Protein AF-A0A7S4B661-F1 (afdb_monomer)

Secondary structure (DSSP, 8-state):
--------------------------------------------------------TT----S-HHHHHHHHTTGGGTS-------S-SS-----TTTB-GGGTT--HHHHHHS-GGGBBTB-TTHHHHHHHTT--SHHHHHT-HHHHHHHHHHHHHTT--SS-PPTT-----TTTB-TTTTTS-HHHHHTS-GGGBTT--HHHHHHHHHH-TT--SHHHHHT-HHHHHHHHHHHHHTT--S-GGG-

Radius of gyration: 30.85 Å; Cα contacts (8 Å, |Δi|>4): 208; chains: 1; bounding box: 101×79×54 Å

Organism: Chrysotila carterae (NCBI:txid13221)

Foldseek 3Di:
DDDDDDDDDDDDDDDDDDDDDDDDDDDDDDDDDDDDDDDDDDDDDDDDPPPDPPDDPDDDDDDDPVVVVCVVVVCVVVDDPPPPDDPDPDDQADVPVFFDPVPNRDALLVQQAAALNRTPPFHPVLCVLVVVVVGGHLVSLLVPVLLVVLLVLLVCLVVDDDPPDDVPDFQDPPQQFDPVPRRDDSVVQQAAASCRTPPQDPSNSVSVCVRPVQRGHSVCSNVPVSSVVSNVSVVVNVVDDPDPPPD

Sequence (247 aa):
EQDAAMPTLVPLRLATVLGVGVRAAAALSRPSGSIYSGAVRGARGLPTLAIVPRIYAGTRIGAPLWEAVLRRTQLAGRVRPIVAAADGDGLTMNVNGAVDKAWEEKSFSELVEAPPSALQGLADRTDALFAELKIRSVGDLAKWQYYAWARAIVTLAEREAVGERAPGSVLNINKALDKEHENKSLSEVLALSPEALQGLSEKSASVLAEIDPRVTSIERLGTWKYAAWAEAIATCARLENTNLSSR

Mean predicted aligned error: 17.28 Å

Solvent-accessible surface area (backbone atoms only — not comparable to full-atom values): 15867 Å² total; per-residue (Å²): 134,88,79,92,82,88,88,80,88,87,79,84,85,84,83,83,88,84,89,84,86,80,89,78,89,80,83,88,86,83,83,90,83,81,87,86,90,79,92,77,90,79,82,90,79,83,84,76,89,72,86,70,81,82,78,71,88,83,69,80,87,66,78,62,72,66,55,60,52,35,62,71,65,74,39,61,86,76,54,75,77,81,69,75,80,69,98,60,98,59,84,78,50,87,58,56,89,55,27,23,83,94,47,38,80,48,50,44,63,55,49,27,69,27,44,52,33,45,31,53,89,46,51,71,78,42,38,63,51,36,44,76,75,72,26,70,19,22,39,43,45,39,64,34,62,69,45,56,49,23,31,49,46,50,63,50,32,79,69,57,62,83,92,66,64,59,92,87,74,67,63,88,55,68,80,51,30,32,85,94,52,41,88,46,52,58,68,60,48,34,73,32,47,55,46,50,29,54,89,43,44,69,68,54,43,53,46,44,33,72,70,40,72,76,51,61,17,25,40,41,44,28,66,32,63,68,48,54,49,20,38,50,41,47,54,50,27,77,69,58,72,92,67,74,86,81,117

Structure (mmCIF, N/CA/C/O backbone):
data_AF-A0A7S4B661-F1
#
_entry.id   AF-A0A7S4B661-F1
#
loop_
_atom_site.group_PDB
_atom_site.id
_atom_site.type_symbol
_atom_site.label_atom_id
_atom_site.label_alt_id
_atom_site.label_comp_id
_atom_site.label_asym_id
_atom_site.label_entity_id
_atom_site.label_seq_id
_atom_site.pdbx_PDB_ins_code
_atom_site.Cartn_x
_atom_site.Cartn_y
_atom_site.Cartn_z
_atom_site.occupancy
_atom_site.B_iso_or_equiv
_atom_site.auth_seq_id
_atom_site.auth_comp_id
_atom_site.auth_asym_id
_atom_site.auth_atom_id
_atom_site.pdbx_PDB_model_num
ATOM 1 N N . GLU A 1 1 ? -67.580 -9.892 25.345 1.00 36.97 1 GLU A N 1
ATOM 2 C CA . GLU A 1 1 ? -68.136 -10.865 24.383 1.00 36.97 1 GLU A CA 1
ATOM 3 C C . GLU A 1 1 ? -67.212 -10.905 23.183 1.00 36.97 1 GLU A C 1
ATOM 5 O O . GLU A 1 1 ? -66.889 -9.841 22.677 1.00 36.97 1 GLU A O 1
ATOM 10 N N . GLN A 1 2 ? -66.488 -12.022 23.047 1.00 39.38 2 GLN A N 1
ATOM 11 C CA . GLN A 1 2 ? -66.638 -13.016 21.958 1.00 39.38 2 GLN A CA 1
ATOM 12 C C . GLN A 1 2 ? -65.868 -12.559 20.709 1.00 39.38 2 GLN A C 1
ATOM 14 O O . GLN A 1 2 ? -66.021 -11.425 20.285 1.00 39.38 2 GLN A O 1
ATOM 19 N N . ASP A 1 3 ? -65.018 -13.318 20.032 1.00 36.06 3 ASP A N 1
ATOM 20 C CA . ASP A 1 3 ? -64.478 -14.679 20.120 1.00 36.06 3 ASP A CA 1
ATOM 21 C C . ASP A 1 3 ? -63.255 -14.636 19.167 1.00 36.06 3 ASP A C 1
ATOM 23 O O . ASP A 1 3 ? -63.307 -14.003 18.115 1.00 36.06 3 ASP A O 1
ATOM 27 N N . ALA A 1 4 ? -62.051 -15.025 19.586 1.00 43.53 4 ALA A N 1
ATOM 28 C CA . ALA A 1 4 ? -61.448 -16.330 19.297 1.00 43.53 4 ALA A CA 1
ATOM 29 C C . ALA A 1 4 ? -61.498 -16.778 17.815 1.00 43.53 4 ALA A C 1
ATOM 31 O O . ALA A 1 4 ? -62.510 -17.306 17.375 1.00 43.53 4 ALA A O 1
ATOM 32 N N . ALA A 1 5 ? -60.366 -16.671 17.093 1.00 38.97 5 ALA A N 1
ATOM 33 C CA . ALA A 1 5 ? -59.886 -17.684 16.129 1.00 38.97 5 ALA A CA 1
ATOM 34 C C . ALA A 1 5 ? -58.506 -17.322 15.522 1.00 38.97 5 ALA A C 1
ATOM 36 O O . ALA A 1 5 ? -58.401 -16.520 14.599 1.00 38.97 5 ALA A O 1
ATOM 37 N N . MET A 1 6 ? -57.450 -17.977 16.019 1.00 42.50 6 MET A N 1
ATOM 38 C CA . MET A 1 6 ? -56.231 -18.306 15.254 1.00 42.50 6 MET A CA 1
ATOM 39 C C . MET A 1 6 ? -56.559 -19.442 14.273 1.00 42.50 6 MET A C 1
ATOM 41 O O . MET A 1 6 ? -57.365 -20.306 14.628 1.00 42.50 6 MET A O 1
ATOM 45 N N . PRO A 1 7 ? -55.955 -19.491 13.073 1.00 49.12 7 PRO A N 1
ATOM 46 C CA . PRO A 1 7 ? -54.967 -20.547 12.747 1.00 49.12 7 PRO A CA 1
ATOM 47 C C . PRO A 1 7 ? -53.908 -20.048 11.716 1.00 49.12 7 PRO A C 1
ATOM 49 O O . PRO A 1 7 ? -54.068 -18.981 11.144 1.00 49.12 7 PRO A O 1
ATOM 52 N N . THR A 1 8 ? -52.777 -20.670 11.365 1.00 40.03 8 THR A N 1
ATOM 53 C CA . THR A 1 8 ? -52.168 -21.994 11.576 1.00 40.03 8 THR A CA 1
ATOM 54 C C . THR A 1 8 ? -50.695 -21.887 11.152 1.00 40.03 8 THR A C 1
ATOM 56 O O . THR A 1 8 ? -50.396 -21.403 10.063 1.00 40.03 8 THR A O 1
ATOM 59 N N . LEU A 1 9 ? -49.788 -22.368 12.001 1.00 34.22 9 LEU A N 1
ATOM 60 C CA . LEU A 1 9 ? -48.408 -22.731 11.656 1.00 34.22 9 LEU A CA 1
ATOM 61 C C . LEU A 1 9 ? -48.375 -24.072 10.898 1.00 34.22 9 LEU A C 1
ATOM 63 O O . LEU A 1 9 ? -49.359 -24.809 10.960 1.00 34.22 9 LEU A O 1
ATOM 67 N N . VAL A 1 10 ? -47.190 -24.399 10.342 1.00 36.66 10 VAL A N 1
ATOM 68 C CA . VAL A 1 10 ? -46.601 -25.739 10.036 1.00 36.66 10 VAL A CA 1
ATOM 69 C C . VAL A 1 10 ? -46.284 -25.950 8.529 1.00 36.66 10 VAL A C 1
ATOM 71 O O . VAL A 1 10 ? -4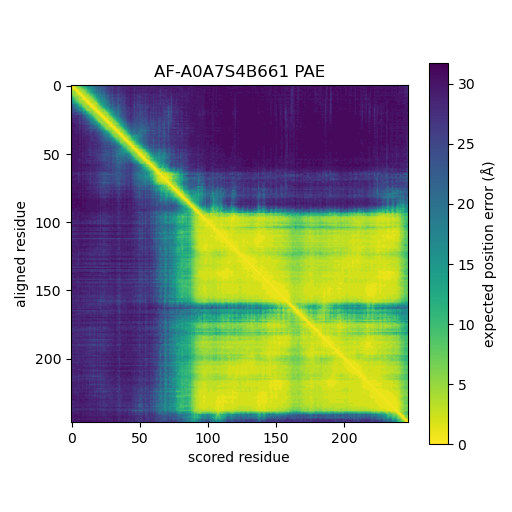7.102 -25.551 7.704 1.00 36.66 10 VAL A O 1
ATOM 74 N N . PRO A 1 11 ? -45.178 -26.635 8.114 1.00 43.69 11 PRO A N 1
ATOM 75 C CA . PRO A 1 11 ? -43.973 -27.082 8.844 1.00 43.69 11 PRO A CA 1
ATOM 76 C C . PRO A 1 11 ? -42.609 -26.661 8.237 1.00 43.69 11 PRO A C 1
ATOM 78 O O . PRO A 1 11 ? -42.428 -26.563 7.023 1.00 43.69 11 PRO A O 1
ATOM 81 N N . LEU A 1 12 ? -41.594 -26.618 9.113 1.00 31.59 12 LEU A N 1
ATOM 82 C CA . LEU A 1 12 ? -40.191 -26.910 8.792 1.00 31.59 12 LEU A CA 1
ATOM 83 C C . LEU A 1 12 ? -40.052 -28.308 8.163 1.00 31.59 12 LEU A C 1
ATOM 85 O O . LEU A 1 12 ? -40.528 -29.290 8.733 1.00 31.59 12 LEU A O 1
ATOM 89 N N . ARG A 1 13 ? -39.275 -28.439 7.081 1.00 31.56 13 ARG A N 1
ATOM 90 C CA . ARG A 1 13 ? -38.666 -29.727 6.719 1.00 31.56 13 ARG A CA 1
ATOM 91 C C . ARG A 1 13 ? -37.256 -29.824 7.295 1.00 31.56 13 ARG A C 1
ATOM 93 O O . ARG A 1 13 ? -36.296 -29.325 6.720 1.00 31.56 13 ARG A O 1
ATOM 100 N N . LEU A 1 14 ? -37.175 -30.504 8.437 1.00 29.75 14 LEU A N 1
ATOM 101 C CA . LEU A 1 14 ? -35.996 -31.226 8.905 1.00 29.75 14 LEU A CA 1
ATOM 102 C C . LEU A 1 14 ? -35.792 -32.445 7.987 1.00 29.75 14 LEU A C 1
ATOM 104 O O . LEU A 1 14 ? -36.729 -33.221 7.796 1.00 29.75 14 LEU A O 1
ATOM 108 N N . ALA A 1 15 ? -34.589 -32.645 7.454 1.00 31.22 15 ALA A N 1
ATOM 109 C CA . ALA A 1 15 ? -34.177 -33.930 6.896 1.00 31.22 15 ALA A CA 1
ATOM 110 C C . ALA A 1 15 ? -32.938 -34.410 7.657 1.00 31.22 15 ALA A C 1
ATOM 112 O O . ALA A 1 15 ? -31.848 -33.854 7.538 1.00 31.22 15 ALA A O 1
ATOM 113 N N . THR A 1 16 ? -33.164 -35.421 8.490 1.00 32.44 16 THR A N 1
ATOM 114 C CA . THR A 1 16 ? -32.186 -36.087 9.345 1.00 32.44 16 THR A CA 1
ATOM 115 C C . THR A 1 16 ? -31.389 -37.132 8.564 1.00 32.44 16 THR A C 1
ATOM 117 O O . THR A 1 16 ? -31.947 -37.964 7.856 1.00 32.44 16 THR A O 1
ATOM 120 N N . VAL A 1 17 ? -30.073 -37.060 8.754 1.00 30.70 17 VAL A N 1
ATOM 121 C CA . VAL A 1 17 ? -29.058 -38.119 8.895 1.00 30.70 17 VAL A CA 1
ATOM 122 C C . VAL A 1 17 ? -29.524 -39.589 8.810 1.00 30.70 17 VAL A C 1
ATOM 124 O O . VAL A 1 17 ? -30.257 -40.076 9.665 1.00 30.70 17 VAL A O 1
ATOM 127 N N . LEU A 1 18 ? -28.900 -40.331 7.889 1.00 33.44 18 LEU A N 1
ATOM 128 C CA . LEU A 1 18 ? -28.466 -41.732 8.030 1.00 33.44 18 LEU A CA 1
ATOM 129 C C . LEU A 1 18 ? -27.024 -41.759 7.468 1.00 33.44 18 LEU A C 1
ATOM 131 O O . LEU A 1 18 ? -26.803 -41.266 6.371 1.00 33.44 18 LEU A O 1
ATOM 135 N N . GLY A 1 19 ? -25.955 -42.204 8.129 1.00 28.45 19 GLY A N 1
ATOM 136 C CA . GLY A 1 19 ? -25.857 -43.159 9.222 1.00 28.45 19 GLY A CA 1
ATOM 137 C C . GLY A 1 19 ? -25.477 -44.548 8.704 1.00 28.45 19 GLY A C 1
ATOM 138 O O . GLY A 1 19 ? -26.263 -45.468 8.869 1.00 28.45 19 GLY A O 1
ATOM 139 N N . VAL A 1 20 ? -24.292 -44.720 8.098 1.00 32.09 20 VAL A N 1
ATOM 140 C CA . VAL A 1 20 ? -23.646 -46.043 7.976 1.00 32.09 20 VAL A CA 1
ATOM 141 C C . VAL A 1 20 ? -22.157 -45.896 8.273 1.00 32.09 20 VAL A C 1
ATOM 143 O O . VAL A 1 20 ? -21.362 -45.498 7.427 1.00 32.09 20 VAL A O 1
ATOM 146 N N . GLY A 1 21 ? -21.788 -46.218 9.509 1.00 28.42 21 GLY A N 1
ATOM 147 C CA . GLY A 1 21 ? -20.437 -46.635 9.844 1.00 28.42 21 GLY A CA 1
ATOM 148 C C . GLY A 1 21 ? -20.358 -48.155 9.764 1.00 28.42 21 GLY A C 1
ATOM 149 O O . GLY A 1 21 ? -21.210 -48.842 10.319 1.00 28.42 21 GLY A O 1
ATOM 150 N N . VAL A 1 22 ? -19.311 -48.682 9.131 1.00 30.27 22 VAL A N 1
ATOM 151 C CA . VAL A 1 22 ? -18.823 -50.037 9.405 1.00 30.27 22 VAL A CA 1
ATOM 152 C C . VAL A 1 22 ? -17.318 -49.952 9.620 1.00 30.27 22 VAL A C 1
ATOM 154 O O . VAL A 1 22 ? -16.545 -49.646 8.717 1.00 30.27 22 VAL A O 1
ATOM 157 N N . ARG A 1 23 ? -16.924 -50.207 10.870 1.00 33.06 23 ARG A N 1
ATOM 158 C CA . ARG A 1 23 ? -15.571 -50.601 11.258 1.00 33.06 23 ARG A CA 1
ATOM 159 C C . ARG A 1 23 ? -15.277 -51.975 10.656 1.00 33.06 23 ARG A C 1
ATOM 161 O O . ARG A 1 23 ? -16.068 -52.891 10.848 1.00 33.06 23 ARG A O 1
ATOM 168 N N . ALA A 1 24 ? -14.098 -52.149 10.073 1.00 28.48 24 ALA A N 1
ATOM 169 C CA . ALA A 1 24 ? -13.465 -53.458 9.973 1.00 28.48 24 ALA A CA 1
ATOM 170 C C . ALA A 1 24 ? -11.971 -53.305 10.274 1.00 28.48 24 ALA A C 1
ATOM 172 O O . ALA A 1 24 ? -11.175 -52.902 9.432 1.00 28.48 24 ALA A O 1
ATOM 173 N N . ALA A 1 25 ? -11.617 -53.600 11.523 1.00 30.52 25 ALA A N 1
ATOM 174 C CA . ALA A 1 25 ? -10.283 -54.044 11.873 1.00 30.52 25 ALA A CA 1
ATOM 175 C C . ALA A 1 25 ? -10.137 -55.488 11.374 1.00 30.52 25 ALA A C 1
ATOM 177 O O . ALA A 1 25 ? -10.954 -56.336 11.725 1.00 30.52 25 ALA A O 1
ATOM 178 N N . ALA A 1 26 ? -9.105 -55.775 10.588 1.00 30.50 26 ALA A N 1
ATOM 179 C CA . ALA A 1 26 ? -8.644 -57.137 10.365 1.00 30.50 26 ALA A CA 1
ATOM 180 C C . ALA A 1 26 ? -7.118 -57.128 10.320 1.00 30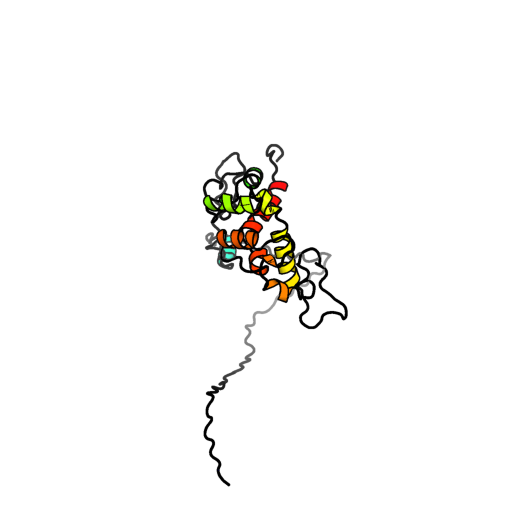.50 26 ALA A C 1
ATOM 182 O O . ALA A 1 26 ? -6.485 -56.508 9.467 1.00 30.50 26 ALA A O 1
ATOM 183 N N . ALA A 1 27 ? -6.556 -57.774 11.330 1.00 30.27 27 ALA A N 1
ATOM 184 C CA . ALA A 1 27 ? -5.146 -57.999 11.519 1.00 30.27 27 ALA A CA 1
ATOM 185 C C . ALA A 1 27 ? -4.654 -59.168 10.644 1.00 30.27 27 ALA A C 1
ATOM 187 O O . ALA A 1 27 ? -5.410 -60.086 10.344 1.00 30.27 27 ALA A O 1
ATOM 188 N N . LEU A 1 28 ? -3.345 -59.147 10.372 1.00 29.62 28 LEU A N 1
ATOM 189 C CA . LEU A 1 28 ? -2.455 -60.298 10.167 1.00 29.62 28 LEU A CA 1
ATOM 190 C C . LEU A 1 28 ? -2.672 -61.187 8.927 1.00 29.62 28 LEU A C 1
ATOM 192 O O . LEU A 1 28 ? -3.472 -62.112 8.925 1.00 29.62 28 LEU A O 1
ATOM 196 N N . SER A 1 29 ? -1.742 -61.069 7.977 1.00 28.33 29 SER A N 1
ATOM 197 C CA . SER A 1 29 ? -1.004 -62.251 7.514 1.00 28.33 29 SER A CA 1
ATOM 198 C C . SER A 1 29 ? 0.409 -61.857 7.074 1.00 28.33 29 SER A C 1
ATOM 200 O O . SER A 1 29 ? 0.602 -60.978 6.236 1.00 28.33 29 SER A O 1
ATOM 202 N N . ARG A 1 30 ? 1.404 -62.476 7.714 1.00 32.50 30 ARG A N 1
ATOM 203 C CA . ARG A 1 30 ? 2.835 -62.407 7.385 1.00 32.50 30 ARG A CA 1
ATOM 204 C C . ARG A 1 30 ? 3.164 -63.508 6.367 1.00 32.50 30 ARG A C 1
ATOM 206 O O . ARG A 1 30 ? 2.645 -64.608 6.518 1.00 32.50 30 ARG A O 1
ATOM 213 N N . PRO A 1 31 ? 4.180 -63.308 5.520 1.00 33.22 31 PRO A N 1
ATOM 214 C CA . PRO A 1 31 ? 5.148 -64.360 5.217 1.00 33.22 31 PRO A CA 1
ATOM 215 C C . PRO A 1 31 ? 6.507 -63.923 5.790 1.00 33.22 31 PRO A C 1
ATOM 217 O O . PRO A 1 31 ? 7.061 -62.900 5.407 1.00 33.22 31 PRO A O 1
ATOM 220 N N . SER A 1 32 ? 6.962 -64.471 6.918 1.00 32.00 32 SER A N 1
ATOM 221 C CA . SER A 1 32 ? 7.808 -65.675 7.004 1.00 32.00 32 SER A CA 1
ATOM 222 C C . SER A 1 32 ? 8.935 -65.715 5.960 1.00 32.00 32 SER A C 1
ATOM 224 O O . SER A 1 32 ? 8.763 -66.204 4.849 1.00 32.00 32 SER A O 1
ATOM 226 N N . GLY A 1 33 ? 10.109 -65.240 6.368 1.00 30.02 33 GLY A N 1
ATOM 227 C CA . GLY A 1 33 ? 11.391 -65.436 5.699 1.00 30.02 33 GLY A CA 1
ATOM 228 C C . GLY A 1 33 ? 12.483 -65.013 6.673 1.00 30.02 33 GLY A C 1
ATOM 229 O O . GLY A 1 33 ? 12.538 -63.854 7.070 1.00 30.02 33 GLY A O 1
ATOM 230 N N . SER A 1 34 ? 13.246 -65.978 7.170 1.00 29.56 34 SER A N 1
ATOM 231 C CA . SER A 1 34 ? 14.002 -65.900 8.418 1.00 29.56 34 SER A CA 1
ATOM 232 C C . SER A 1 34 ? 15.512 -65.781 8.174 1.00 29.56 34 SER A C 1
ATOM 234 O O . SER A 1 34 ? 16.007 -66.455 7.278 1.00 29.56 34 SER A O 1
ATOM 236 N N . ILE A 1 35 ? 16.187 -65.051 9.079 1.00 30.53 35 ILE A N 1
ATOM 237 C CA . ILE A 1 35 ? 17.572 -65.243 9.577 1.00 30.53 35 ILE A CA 1
ATOM 238 C C . ILE A 1 35 ? 18.677 -64.852 8.561 1.00 30.53 35 ILE A C 1
ATOM 240 O O . ILE A 1 35 ? 18.713 -65.332 7.441 1.00 30.53 35 ILE A O 1
ATOM 244 N N . TYR A 1 36 ? 19.563 -63.893 8.863 1.00 29.20 36 TYR A N 1
ATOM 245 C CA . TYR A 1 36 ? 20.713 -64.101 9.751 1.00 29.20 36 TYR A CA 1
ATOM 246 C C . TYR A 1 36 ? 21.038 -62.932 10.692 1.00 29.20 36 TYR A C 1
ATOM 248 O O . TYR A 1 36 ? 21.211 -61.785 10.289 1.00 29.20 36 TYR A O 1
ATOM 256 N N . SER A 1 37 ? 21.180 -63.304 11.966 1.00 31.67 37 SER A N 1
ATOM 257 C CA . SER A 1 37 ? 21.867 -62.577 13.029 1.00 31.67 37 SER A CA 1
ATOM 258 C C . SER A 1 37 ? 23.376 -62.766 12.866 1.00 31.67 37 SER A C 1
ATOM 260 O O . SER A 1 37 ? 23.854 -63.896 12.777 1.00 31.67 37 SER A O 1
ATOM 262 N N . GLY A 1 38 ? 24.117 -61.662 12.854 1.00 28.73 38 GLY A N 1
ATOM 263 C CA . GLY A 1 38 ? 25.565 -61.629 13.011 1.00 28.73 38 GLY A CA 1
ATOM 264 C C . GLY A 1 38 ? 25.920 -60.416 13.859 1.00 28.73 38 GLY A C 1
ATOM 265 O O . GLY A 1 38 ? 25.980 -59.298 13.358 1.00 28.73 38 GLY A O 1
ATOM 266 N N . ALA A 1 39 ? 26.087 -60.626 15.163 1.00 28.89 39 ALA A N 1
ATOM 267 C CA . ALA A 1 39 ? 26.547 -59.598 16.082 1.00 28.89 39 ALA A CA 1
ATOM 268 C C . ALA A 1 39 ? 28.052 -59.364 15.890 1.00 28.89 39 ALA A C 1
ATOM 270 O O . ALA A 1 39 ? 28.849 -60.276 16.096 1.00 28.89 39 ALA A O 1
ATOM 271 N N . VAL A 1 40 ? 28.446 -58.128 15.576 1.00 30.94 40 VAL A N 1
ATOM 272 C CA . VAL A 1 40 ? 29.817 -57.644 15.776 1.00 30.94 40 VAL A CA 1
ATOM 273 C C . VAL A 1 40 ? 29.741 -56.394 16.648 1.00 30.94 40 VAL A C 1
ATOM 275 O O . VAL A 1 40 ? 29.156 -55.382 16.270 1.00 30.94 40 VAL A O 1
ATOM 278 N N . ARG A 1 41 ? 30.300 -56.489 17.860 1.00 31.56 41 ARG A N 1
ATOM 279 C CA . ARG A 1 41 ? 30.580 -55.340 18.732 1.00 31.56 41 ARG A CA 1
ATOM 280 C C . ARG A 1 41 ? 31.735 -54.539 18.139 1.00 31.56 41 ARG A C 1
ATOM 282 O O . ARG A 1 41 ? 32.774 -55.123 17.848 1.00 31.56 41 ARG A O 1
ATOM 289 N N . GLY A 1 42 ? 31.612 -53.214 18.107 1.00 29.56 42 GLY A N 1
ATOM 290 C CA . GLY A 1 42 ? 32.774 -52.336 17.983 1.00 29.56 42 GLY A CA 1
ATOM 291 C C . GLY A 1 42 ? 32.465 -50.906 17.544 1.00 29.56 42 GLY A C 1
ATOM 292 O O . GLY A 1 42 ? 32.205 -50.672 16.378 1.00 29.56 42 GLY A O 1
ATOM 293 N N . ALA A 1 43 ? 32.615 -49.976 18.491 1.00 31.97 43 ALA A N 1
ATOM 294 C CA . ALA A 1 43 ? 33.006 -48.572 18.315 1.00 31.97 43 ALA A CA 1
ATOM 295 C C . ALA A 1 43 ? 32.044 -47.556 17.643 1.00 31.97 43 ALA A C 1
ATOM 297 O O . ALA A 1 43 ? 31.829 -47.549 16.442 1.00 31.97 43 ALA A O 1
ATOM 298 N N . ARG A 1 44 ? 31.604 -46.601 18.483 1.00 39.44 44 ARG A N 1
ATOM 299 C CA . ARG A 1 44 ? 31.504 -45.140 18.258 1.00 39.44 44 ARG A CA 1
ATOM 300 C C . ARG A 1 44 ? 31.004 -44.645 16.885 1.00 39.44 44 ARG A C 1
ATOM 302 O O . ARG A 1 44 ? 31.759 -44.610 15.924 1.00 39.44 44 ARG A O 1
ATOM 309 N N . GLY A 1 45 ? 29.806 -44.057 16.872 1.00 33.19 45 GLY A N 1
ATOM 310 C CA . GLY A 1 45 ? 29.359 -43.142 15.815 1.00 33.19 45 GLY A CA 1
ATOM 311 C C . GLY A 1 45 ? 27.838 -43.000 15.778 1.00 33.19 45 GLY A C 1
ATOM 312 O O . GLY A 1 45 ? 27.130 -43.989 15.631 1.00 33.19 45 GLY A O 1
ATOM 313 N N . LEU A 1 46 ? 27.332 -41.779 15.947 1.00 33.59 46 LEU A N 1
ATOM 314 C CA . LEU A 1 46 ? 25.922 -41.423 15.744 1.00 33.59 46 LEU A CA 1
ATOM 315 C C . LEU A 1 46 ? 25.491 -41.769 14.303 1.00 33.59 46 LEU A C 1
ATOM 317 O O . LEU A 1 46 ? 26.256 -41.471 13.383 1.00 33.59 46 LEU A O 1
ATOM 321 N N . PRO A 1 47 ? 24.290 -42.322 14.048 1.00 33.59 47 PRO A N 1
ATOM 322 C CA . PRO A 1 47 ? 23.812 -42.473 12.684 1.00 33.59 47 PRO A CA 1
ATOM 323 C C . PRO A 1 47 ? 23.332 -41.115 12.164 1.00 33.59 47 PRO A C 1
ATOM 325 O O . PRO A 1 47 ? 22.250 -40.635 12.499 1.00 33.59 47 PRO A O 1
ATOM 328 N N . THR A 1 48 ? 24.142 -40.489 11.316 1.00 35.72 48 THR A N 1
ATOM 329 C CA . THR A 1 48 ? 23.661 -39.479 10.376 1.00 35.72 48 THR A CA 1
ATOM 330 C C . THR A 1 48 ? 22.654 -40.173 9.456 1.00 35.72 48 THR A C 1
ATOM 332 O O . THR A 1 48 ? 23.004 -41.124 8.758 1.00 35.72 48 THR A O 1
ATOM 335 N N . LEU A 1 49 ? 21.395 -39.732 9.464 1.00 30.92 49 LEU A N 1
ATOM 336 C CA . LEU A 1 49 ? 20.362 -40.151 8.512 1.00 30.92 49 LEU A CA 1
ATOM 337 C C . LEU A 1 49 ? 20.688 -39.573 7.123 1.00 30.92 49 LEU A C 1
ATOM 339 O O . LEU A 1 49 ? 20.026 -38.674 6.619 1.00 30.92 49 LEU A O 1
ATOM 343 N N . ALA A 1 50 ? 21.747 -40.086 6.504 1.00 32.94 50 ALA A N 1
ATOM 344 C CA . ALA A 1 50 ? 22.003 -39.928 5.086 1.00 32.94 50 ALA A CA 1
ATOM 345 C C . ALA A 1 50 ? 21.231 -41.036 4.366 1.00 32.94 50 ALA A C 1
ATOM 347 O O . ALA A 1 50 ? 21.739 -42.133 4.133 1.00 32.94 50 ALA A O 1
ATOM 348 N N . ILE A 1 51 ? 19.970 -40.762 4.033 1.00 35.22 51 ILE A N 1
ATOM 349 C CA . ILE A 1 51 ? 19.254 -41.558 3.037 1.00 35.22 51 ILE A CA 1
ATOM 350 C C . ILE A 1 51 ? 19.864 -41.179 1.686 1.00 35.22 51 ILE A C 1
ATOM 352 O O . ILE A 1 51 ? 19.382 -40.282 1.003 1.00 35.22 51 ILE A O 1
ATOM 356 N N . VAL A 1 52 ? 20.974 -41.823 1.330 1.00 32.97 52 VAL A N 1
ATOM 357 C CA . VAL A 1 52 ? 21.485 -41.821 -0.041 1.00 32.97 52 VAL A CA 1
ATOM 358 C C . VAL A 1 52 ? 20.764 -42.957 -0.763 1.00 32.97 52 VAL A C 1
ATOM 360 O O . VAL A 1 52 ? 20.981 -44.122 -0.415 1.00 32.97 52 VAL A O 1
ATOM 363 N N . PRO A 1 53 ? 19.887 -42.688 -1.747 1.00 35.31 53 PRO A N 1
ATOM 364 C CA . PRO A 1 53 ? 19.335 -43.757 -2.553 1.00 35.31 53 PRO A CA 1
ATOM 365 C C . PRO A 1 53 ? 20.474 -44.375 -3.360 1.00 35.31 53 PRO A C 1
ATOM 367 O O . PRO A 1 53 ? 21.125 -43.711 -4.166 1.00 35.31 53 PRO A O 1
ATOM 370 N N . ARG A 1 54 ? 20.711 -45.667 -3.136 1.00 34.09 54 ARG A N 1
ATOM 371 C CA . ARG A 1 54 ? 21.533 -46.514 -3.996 1.00 34.09 54 ARG A CA 1
ATOM 372 C C . ARG A 1 54 ? 20.897 -46.514 -5.387 1.00 34.09 54 ARG A C 1
ATOM 374 O O . ARG A 1 54 ? 19.891 -47.185 -5.607 1.00 34.09 54 ARG A O 1
ATOM 381 N N . ILE A 1 55 ? 21.458 -45.726 -6.300 1.00 40.88 55 ILE A N 1
ATOM 382 C CA . ILE A 1 55 ? 21.022 -45.667 -7.695 1.00 40.88 55 ILE A CA 1
ATOM 383 C C . ILE A 1 55 ? 21.362 -47.018 -8.329 1.00 40.88 55 ILE A C 1
ATOM 385 O O . ILE A 1 55 ? 22.527 -47.329 -8.574 1.00 40.88 55 ILE A O 1
ATOM 389 N N . TYR A 1 56 ? 20.346 -47.848 -8.560 1.00 33.53 56 TYR A N 1
ATOM 390 C CA . TYR A 1 56 ? 20.479 -49.004 -9.437 1.00 33.53 56 TYR A CA 1
ATOM 391 C C . TYR A 1 56 ? 20.606 -48.499 -10.876 1.00 33.53 56 TYR A C 1
ATOM 393 O O . TYR A 1 56 ? 19.704 -47.848 -11.408 1.00 33.53 56 TYR A O 1
ATOM 401 N N . ALA A 1 57 ? 21.748 -48.796 -11.494 1.00 39.81 57 ALA A N 1
ATOM 402 C CA . ALA A 1 57 ? 21.959 -48.638 -12.923 1.00 39.81 57 ALA A CA 1
ATOM 403 C C . ALA A 1 57 ? 20.907 -49.469 -13.676 1.00 39.81 57 ALA A C 1
ATOM 405 O O . ALA A 1 57 ? 20.840 -50.684 -13.497 1.00 39.81 57 ALA A O 1
ATOM 406 N N . GLY A 1 58 ? 20.070 -48.816 -14.486 1.00 38.53 58 GLY A N 1
ATOM 407 C CA . GLY A 1 58 ? 19.128 -49.517 -15.366 1.00 38.53 58 GLY A CA 1
ATOM 408 C C . GLY A 1 58 ? 17.774 -48.852 -15.605 1.00 38.53 58 GLY A C 1
ATOM 409 O O . GLY A 1 58 ? 17.020 -49.341 -16.441 1.00 38.53 58 GLY A O 1
ATOM 410 N N . THR A 1 59 ? 17.446 -47.738 -14.948 1.00 36.84 59 THR A N 1
ATOM 411 C CA . THR A 1 59 ? 16.162 -47.058 -15.194 1.00 36.84 59 THR A CA 1
ATOM 412 C C . THR A 1 59 ? 16.386 -45.855 -16.100 1.00 36.84 59 THR A C 1
ATOM 414 O O . THR A 1 59 ? 17.124 -44.938 -15.741 1.00 36.84 59 THR A O 1
ATOM 417 N N . ARG A 1 60 ? 15.771 -45.876 -17.293 1.00 42.84 60 ARG A N 1
ATOM 418 C CA . ARG A 1 60 ? 15.680 -44.715 -18.193 1.00 42.84 60 ARG A CA 1
ATOM 419 C C . ARG A 1 60 ? 15.263 -43.503 -17.366 1.00 42.84 60 ARG A C 1
ATOM 421 O O . ARG A 1 60 ? 14.321 -43.607 -16.585 1.00 42.84 60 ARG A O 1
ATOM 428 N N . ILE A 1 61 ? 15.990 -42.402 -17.532 1.00 42.81 61 ILE A N 1
ATOM 429 C CA . ILE A 1 61 ? 15.823 -41.149 -16.796 1.00 42.81 61 ILE A CA 1
ATOM 430 C C . ILE A 1 61 ? 14.421 -40.601 -17.101 1.00 42.81 61 ILE A C 1
ATOM 432 O O . ILE A 1 61 ? 14.212 -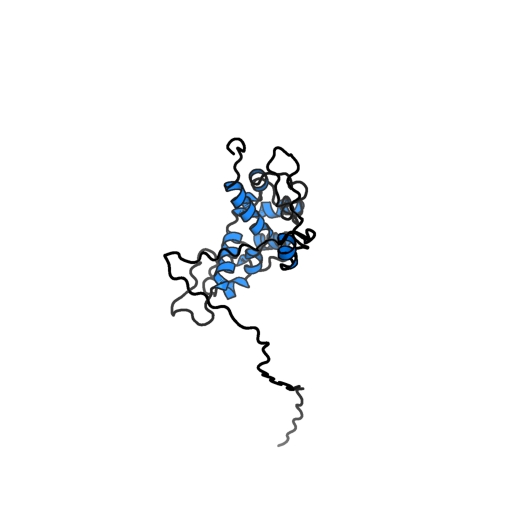39.860 -18.055 1.00 42.81 61 ILE A O 1
ATOM 436 N N . GLY A 1 62 ? 13.438 -41.051 -16.325 1.00 51.09 62 GLY A N 1
ATOM 437 C CA . GLY A 1 62 ? 12.160 -40.382 -16.164 1.00 51.09 62 GLY A CA 1
ATOM 438 C C . GLY A 1 62 ? 12.406 -39.103 -15.378 1.00 51.09 62 GLY A C 1
ATOM 439 O O . GLY A 1 62 ? 13.253 -39.093 -14.486 1.00 51.09 62 GLY A O 1
ATOM 440 N N . ALA A 1 63 ? 11.707 -38.048 -15.786 1.00 48.25 63 ALA A N 1
ATOM 441 C CA . ALA A 1 63 ? 11.778 -36.673 -15.310 1.00 48.25 63 ALA A CA 1
ATOM 442 C C . ALA A 1 63 ? 12.441 -36.461 -13.926 1.00 48.25 63 ALA A C 1
ATOM 444 O O . ALA A 1 63 ? 12.067 -37.121 -12.950 1.00 48.25 63 ALA A O 1
ATOM 445 N N . PRO A 1 64 ? 13.389 -35.512 -13.809 1.00 68.50 64 PRO A N 1
ATOM 446 C CA . PRO A 1 64 ? 14.090 -35.241 -12.557 1.00 68.50 64 PRO A CA 1
ATOM 447 C C . PRO A 1 64 ? 13.100 -34.944 -11.422 1.00 68.50 64 PRO A C 1
ATOM 449 O O . PRO A 1 64 ? 12.069 -34.313 -11.633 1.00 68.50 64 PRO A O 1
ATOM 452 N N . LEU A 1 65 ? 13.433 -35.383 -10.204 1.00 57.53 65 LEU A N 1
ATOM 453 C CA . LEU A 1 65 ? 12.625 -35.273 -8.975 1.00 57.53 65 LEU A CA 1
ATOM 454 C C . LEU A 1 65 ? 11.934 -33.909 -8.764 1.00 57.53 65 LEU A C 1
ATOM 456 O O . LEU A 1 65 ? 10.867 -33.860 -8.152 1.00 57.53 65 LEU A O 1
ATOM 460 N N . TRP A 1 66 ? 12.488 -32.815 -9.296 1.00 55.31 66 TRP A N 1
ATOM 461 C CA . TRP A 1 66 ? 11.868 -31.490 -9.246 1.00 55.31 66 TRP A CA 1
ATOM 462 C C . TRP A 1 66 ? 10.553 -31.395 -10.044 1.00 55.31 66 TRP A C 1
ATOM 464 O O . TRP A 1 66 ? 9.628 -30.725 -9.588 1.00 55.31 66 TRP A O 1
ATOM 474 N N . GLU A 1 67 ? 10.393 -32.123 -11.156 1.00 55.06 67 GLU A N 1
ATOM 475 C CA . GLU A 1 67 ? 9.124 -32.190 -11.898 1.00 55.06 67 GLU A CA 1
ATOM 476 C C . GLU A 1 67 ? 8.021 -32.870 -11.078 1.00 55.06 67 GLU A C 1
ATOM 478 O O . GLU A 1 67 ? 6.872 -32.430 -11.090 1.00 55.06 67 GLU A O 1
ATOM 483 N N . ALA A 1 68 ? 8.352 -33.929 -10.335 1.00 60.84 68 ALA A N 1
ATOM 484 C CA . ALA A 1 68 ? 7.391 -34.611 -9.470 1.00 60.84 68 ALA A CA 1
ATOM 485 C C . ALA A 1 68 ? 6.949 -33.718 -8.297 1.00 60.84 68 ALA A C 1
ATOM 487 O O . ALA A 1 68 ? 5.782 -33.745 -7.900 1.00 60.84 68 ALA A O 1
ATOM 488 N N . VAL A 1 69 ? 7.863 -32.890 -7.777 1.00 61.66 69 VAL A N 1
ATOM 489 C CA . VAL A 1 69 ? 7.574 -31.893 -6.734 1.00 61.66 69 VAL A CA 1
ATOM 490 C C . VAL A 1 69 ? 6.683 -30.769 -7.273 1.00 61.66 69 VAL A C 1
ATOM 492 O O . VAL A 1 69 ? 5.678 -30.454 -6.641 1.00 61.66 69 VAL A O 1
ATOM 495 N N . LEU A 1 70 ? 6.967 -30.220 -8.460 1.00 55.50 70 LEU A N 1
ATOM 496 C CA . LEU A 1 70 ? 6.126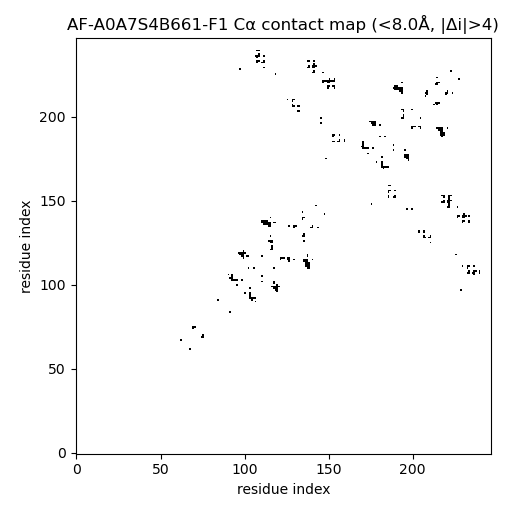 -29.182 -9.080 1.00 55.50 70 LEU A CA 1
ATOM 497 C C . LEU A 1 70 ? 4.730 -29.686 -9.477 1.00 55.50 70 LEU A C 1
ATOM 499 O O . LEU A 1 70 ? 3.750 -28.947 -9.373 1.00 55.50 70 LEU A O 1
ATOM 503 N N . ARG A 1 71 ? 4.612 -30.952 -9.898 1.00 55.25 71 ARG A N 1
ATOM 504 C CA . ARG A 1 71 ? 3.315 -31.586 -10.192 1.00 55.25 71 ARG A CA 1
ATOM 505 C C . ARG A 1 71 ? 2.481 -31.814 -8.927 1.00 55.25 71 ARG A C 1
ATOM 507 O O . ARG A 1 71 ? 1.259 -31.727 -8.995 1.00 55.25 71 ARG A O 1
ATOM 514 N N . ARG A 1 72 ? 3.115 -32.066 -7.773 1.00 54.88 72 ARG A N 1
ATOM 515 C CA . ARG A 1 72 ? 2.425 -32.259 -6.481 1.00 54.88 72 ARG A CA 1
ATOM 516 C C . ARG A 1 72 ? 1.904 -30.969 -5.852 1.00 54.88 72 ARG A C 1
ATOM 518 O O . ARG A 1 72 ? 0.965 -31.035 -5.069 1.00 54.88 72 ARG A O 1
ATOM 525 N N . THR A 1 73 ? 2.481 -29.818 -6.177 1.00 54.50 73 THR A N 1
ATOM 526 C CA . THR A 1 73 ? 2.158 -28.539 -5.524 1.00 54.50 73 THR A CA 1
ATOM 527 C C . THR A 1 73 ? 1.093 -27.708 -6.249 1.00 54.50 73 THR A C 1
ATOM 529 O O . THR A 1 73 ? 0.875 -26.567 -5.866 1.00 54.50 73 THR A O 1
ATOM 532 N N . GLN A 1 74 ? 0.429 -28.227 -7.299 1.00 51.94 74 GLN A N 1
ATOM 533 C CA . GLN A 1 74 ? -0.464 -27.449 -8.193 1.00 51.94 74 GLN A CA 1
ATOM 534 C C . GLN A 1 74 ? 0.201 -26.195 -8.817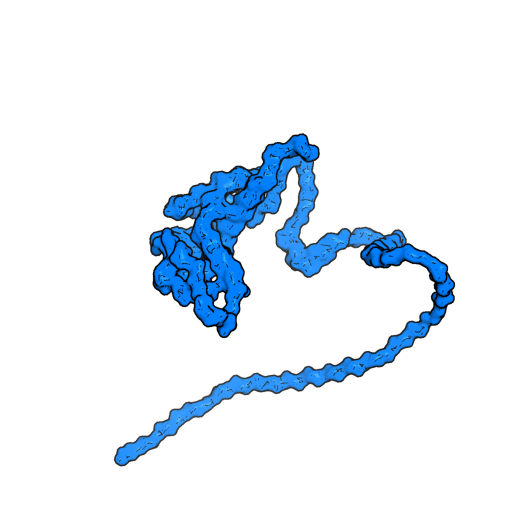 1.00 51.94 74 GLN A C 1
ATOM 536 O O . GLN A 1 74 ? -0.460 -25.393 -9.475 1.00 51.94 74 GLN A O 1
ATOM 541 N N . LEU A 1 75 ? 1.522 -26.037 -8.678 1.00 48.22 75 LEU A N 1
ATOM 542 C CA . LEU A 1 75 ? 2.291 -24.906 -9.201 1.00 48.22 75 LEU A CA 1
ATOM 543 C C . LEU A 1 75 ? 2.680 -25.083 -10.673 1.00 48.22 75 LEU A C 1
ATOM 545 O O . LEU A 1 75 ? 3.038 -24.104 -11.322 1.00 48.22 75 LEU A O 1
ATOM 549 N N . ALA A 1 76 ? 2.563 -26.296 -11.218 1.00 49.69 76 ALA A N 1
ATOM 550 C CA . ALA A 1 76 ? 2.966 -26.628 -12.585 1.00 49.69 76 ALA A CA 1
ATOM 551 C C . ALA A 1 76 ? 2.284 -25.782 -13.685 1.00 49.69 76 ALA A C 1
ATOM 553 O O . ALA A 1 76 ? 2.838 -25.654 -14.769 1.00 49.69 76 ALA A O 1
ATOM 554 N N . GLY A 1 77 ? 1.110 -25.191 -13.419 1.00 48.91 77 GLY A N 1
ATOM 555 C CA . GLY A 1 77 ? 0.439 -24.266 -14.346 1.00 48.91 77 GLY A CA 1
ATOM 556 C C . GLY A 1 77 ? 0.725 -22.776 -14.104 1.00 48.91 77 GLY A C 1
ATOM 557 O O . GLY A 1 77 ? 0.414 -21.955 -14.960 1.00 48.91 77 GLY A O 1
ATOM 558 N N . ARG A 1 78 ? 1.294 -22.412 -12.945 1.00 53.34 78 ARG A N 1
ATOM 559 C CA . ARG A 1 78 ? 1.594 -21.017 -12.552 1.00 53.34 78 ARG A CA 1
ATOM 560 C C . ARG A 1 78 ? 3.069 -20.660 -12.692 1.00 53.34 78 ARG A C 1
ATOM 562 O O . ARG A 1 78 ? 3.388 -19.493 -12.885 1.00 53.34 78 ARG A O 1
ATOM 569 N N . VAL A 1 79 ? 3.959 -21.640 -12.585 1.00 45.44 79 VAL A N 1
ATOM 570 C CA . VAL A 1 79 ? 5.403 -21.438 -12.681 1.00 45.44 79 VAL A CA 1
ATOM 571 C C . VAL A 1 79 ? 5.824 -21.752 -14.110 1.00 45.44 79 VAL A C 1
ATOM 573 O O . VAL A 1 79 ? 5.869 -22.917 -14.504 1.00 45.44 79 VAL A O 1
ATOM 576 N N . ARG A 1 80 ? 6.121 -20.716 -14.904 1.00 50.06 80 ARG A N 1
ATOM 577 C CA . ARG A 1 80 ? 6.863 -20.918 -16.155 1.00 50.06 80 ARG A CA 1
ATOM 578 C C . ARG A 1 80 ? 8.214 -21.546 -15.787 1.00 50.06 80 ARG A C 1
ATOM 580 O O . ARG A 1 80 ? 8.818 -21.087 -14.815 1.00 50.06 80 ARG A O 1
ATOM 587 N N . PRO A 1 81 ? 8.681 -22.592 -16.495 1.00 48.06 81 PRO A N 1
ATOM 588 C CA . PRO A 1 81 ? 10.019 -23.112 -16.257 1.00 48.06 81 PRO A CA 1
ATOM 589 C C . PRO A 1 81 ? 10.999 -21.948 -16.396 1.00 48.06 81 PRO A C 1
ATOM 591 O O . PRO A 1 81 ? 10.907 -21.190 -17.363 1.00 48.06 81 PRO A O 1
ATOM 594 N N . ILE A 1 82 ? 11.888 -21.783 -15.412 1.00 49.47 82 ILE A N 1
ATOM 595 C CA . ILE A 1 82 ? 13.018 -20.863 -15.530 1.00 49.47 82 ILE A CA 1
ATOM 596 C C . ILE A 1 82 ? 13.845 -21.423 -16.681 1.00 49.47 82 ILE A C 1
ATOM 598 O O . ILE A 1 82 ? 14.589 -22.389 -16.513 1.00 49.47 82 ILE A O 1
ATOM 602 N N . VAL A 1 83 ? 13.621 -20.892 -17.881 1.00 52.25 83 VAL A N 1
ATOM 603 C CA . VAL A 1 83 ? 14.504 -21.130 -19.014 1.00 52.25 83 VAL A CA 1
ATOM 604 C C . VAL A 1 83 ? 15.859 -20.636 -18.529 1.00 52.25 83 VAL A C 1
ATOM 606 O O . VAL A 1 83 ? 15.946 -19.507 -18.044 1.00 52.25 83 VAL A O 1
ATOM 609 N N . ALA A 1 84 ? 16.865 -21.514 -18.525 1.00 46.53 84 ALA A N 1
ATOM 610 C CA . ALA A 1 84 ? 18.219 -21.138 -18.139 1.00 46.53 84 ALA A CA 1
ATOM 611 C C . ALA A 1 84 ? 18.564 -19.833 -18.862 1.00 46.53 84 ALA A C 1
ATOM 613 O O . ALA A 1 84 ? 18.313 -19.745 -20.066 1.00 46.53 84 ALA A O 1
ATOM 614 N N . ALA A 1 85 ? 19.015 -18.827 -18.104 1.00 47.12 85 ALA A N 1
ATOM 615 C CA . ALA A 1 85 ? 19.324 -17.506 -18.627 1.00 47.12 85 ALA A CA 1
ATOM 616 C C . ALA A 1 85 ? 20.145 -17.681 -19.908 1.00 47.12 85 ALA A C 1
ATOM 618 O O . ALA A 1 85 ? 21.236 -18.250 -19.866 1.00 47.12 85 ALA A O 1
ATOM 619 N N . ALA A 1 86 ? 19.565 -17.283 -21.043 1.00 46.09 86 ALA A N 1
ATOM 620 C CA . ALA A 1 86 ? 20.326 -17.138 -22.272 1.00 46.09 86 ALA A CA 1
ATOM 621 C C . ALA A 1 86 ? 21.483 -16.184 -21.969 1.00 46.09 86 ALA A C 1
ATOM 623 O O . ALA A 1 86 ? 21.304 -15.304 -21.129 1.00 46.09 86 ALA A O 1
ATOM 624 N N . ASP A 1 87 ? 22.628 -16.402 -22.610 1.00 49.12 87 ASP A N 1
ATOM 625 C CA . ASP A 1 87 ? 23.947 -15.795 -22.374 1.00 49.12 87 ASP A CA 1
ATOM 626 C C . ASP A 1 87 ? 23.994 -14.247 -22.477 1.00 49.12 87 ASP A C 1
ATOM 628 O O . ASP A 1 87 ? 24.763 -13.679 -23.248 1.00 49.12 87 ASP A O 1
ATOM 632 N N . GLY A 1 88 ? 23.149 -13.558 -21.714 1.00 50.00 88 GLY A N 1
ATOM 633 C CA . GLY A 1 88 ? 23.015 -12.118 -21.609 1.00 50.00 88 GLY A CA 1
ATOM 634 C C . GLY A 1 88 ? 23.743 -11.614 -20.371 1.00 50.00 88 GLY A C 1
ATOM 635 O O . GLY A 1 88 ? 23.502 -12.030 -19.240 1.00 50.00 88 GLY A O 1
ATOM 636 N N . ASP A 1 89 ? 24.627 -10.674 -20.618 1.00 51.38 89 ASP A N 1
ATOM 637 C CA . ASP A 1 89 ? 25.487 -9.890 -19.745 1.00 51.38 89 ASP A CA 1
ATOM 638 C C . ASP A 1 89 ? 24.750 -8.922 -18.787 1.00 51.38 89 ASP A C 1
ATOM 640 O O . ASP A 1 89 ? 25.334 -7.955 -18.301 1.00 51.38 89 ASP A O 1
ATOM 644 N N . GLY A 1 90 ? 23.483 -9.181 -18.444 1.00 53.56 90 GLY A N 1
ATOM 645 C CA . GLY A 1 90 ? 22.660 -8.277 -17.636 1.00 53.56 90 GLY A CA 1
ATOM 646 C C . GLY A 1 90 ? 21.696 -8.994 -16.694 1.00 53.56 90 GLY A C 1
ATOM 647 O O . GLY A 1 90 ? 21.215 -10.086 -16.985 1.00 53.56 90 GLY A O 1
ATOM 648 N N . LEU A 1 91 ? 21.414 -8.361 -15.549 1.00 55.69 91 LEU A N 1
ATOM 649 C CA . LEU A 1 91 ? 20.406 -8.764 -14.560 1.00 55.69 91 LEU A CA 1
ATOM 650 C C . LEU A 1 91 ? 19.044 -8.988 -15.238 1.00 55.69 91 LEU A C 1
ATOM 652 O O . LEU A 1 91 ? 18.246 -8.064 -15.357 1.00 55.69 91 LEU A O 1
ATOM 656 N N . THR A 1 92 ? 18.760 -10.208 -15.691 1.00 58.91 92 THR A N 1
ATOM 657 C CA . THR A 1 92 ? 17.451 -10.526 -16.266 1.00 58.91 92 THR A CA 1
ATOM 658 C C . THR A 1 92 ? 16.437 -10.597 -15.126 1.00 58.91 92 THR A C 1
ATOM 660 O O . THR A 1 92 ? 16.506 -11.482 -14.268 1.00 58.91 92 THR A O 1
ATOM 663 N N . MET A 1 93 ? 15.526 -9.626 -15.071 1.00 71.06 93 MET A N 1
ATOM 664 C CA . MET A 1 93 ? 14.489 -9.566 -14.048 1.00 71.06 93 MET A CA 1
ATOM 665 C C . MET A 1 93 ? 13.427 -10.656 -14.282 1.00 71.06 93 MET A C 1
ATOM 667 O O . MET A 1 93 ? 13.093 -10.980 -15.415 1.00 71.06 93 MET A O 1
ATOM 671 N N . ASN A 1 94 ? 12.913 -11.257 -13.201 1.00 76.38 94 ASN A N 1
ATOM 672 C CA . ASN A 1 94 ? 11.961 -12.381 -13.251 1.00 76.38 94 ASN A CA 1
ATOM 673 C C . ASN A 1 94 ? 10.636 -12.060 -12.528 1.00 76.38 94 ASN A C 1
ATOM 675 O O . ASN A 1 94 ? 10.007 -12.934 -11.932 1.00 76.38 94 ASN A O 1
ATOM 679 N N . VAL A 1 95 ? 10.223 -10.786 -12.522 1.00 83.38 95 VAL A N 1
ATOM 680 C CA . VAL A 1 95 ? 8.936 -10.344 -11.943 1.00 83.38 95 VAL A CA 1
ATOM 681 C C . VAL A 1 95 ? 7.937 -9.892 -13.009 1.00 83.38 95 VAL A C 1
ATOM 683 O O . VAL A 1 95 ? 7.041 -9.103 -12.729 1.00 83.38 95 VAL A O 1
ATOM 686 N N . ASN A 1 96 ? 8.027 -10.454 -14.217 1.00 85.69 96 ASN A N 1
ATOM 687 C CA . ASN A 1 96 ? 7.205 -10.099 -15.383 1.00 85.69 96 ASN A CA 1
ATOM 688 C C . ASN A 1 96 ? 5.688 -10.233 -15.135 1.00 85.69 96 ASN A C 1
ATOM 690 O O . ASN A 1 96 ? 4.888 -9.668 -15.863 1.00 85.69 96 ASN A O 1
ATOM 694 N N . GLY A 1 97 ? 5.268 -10.984 -14.109 1.00 88.88 97 GLY A N 1
ATOM 695 C CA . GLY A 1 97 ? 3.859 -11.080 -13.701 1.00 88.88 97 GLY A CA 1
ATOM 696 C C . GLY A 1 97 ? 3.363 -9.961 -12.774 1.00 88.88 97 GLY A C 1
ATOM 697 O O . GLY A 1 97 ? 2.213 -10.010 -12.343 1.00 88.88 97 GLY A O 1
ATOM 698 N N . ALA A 1 98 ? 4.226 -9.019 -12.388 1.00 91.56 98 ALA A N 1
ATOM 699 C CA . ALA A 1 98 ? 3.889 -7.877 -11.536 1.00 91.56 98 ALA A CA 1
ATOM 700 C C . ALA A 1 98 ? 4.062 -6.529 -12.254 1.00 91.56 98 ALA A C 1
ATOM 702 O O . ALA A 1 98 ? 3.515 -5.526 -11.794 1.00 91.56 98 ALA A O 1
ATOM 703 N N . VAL A 1 99 ? 4.786 -6.503 -13.375 1.00 93.38 99 VAL A N 1
ATOM 704 C CA . VAL A 1 99 ? 5.096 -5.294 -14.148 1.00 93.38 99 VAL A CA 1
ATOM 705 C C . VAL A 1 99 ? 4.455 -5.348 -15.531 1.00 93.38 99 VAL A C 1
ATOM 707 O O . VAL A 1 99 ? 4.209 -6.426 -16.069 1.00 93.38 99 VAL A O 1
ATOM 710 N N . ASP A 1 100 ? 4.138 -4.185 -16.090 1.00 93.31 100 ASP A N 1
ATOM 711 C CA . ASP A 1 100 ? 3.682 -4.074 -17.469 1.00 93.31 100 ASP A CA 1
ATOM 712 C C . ASP A 1 100 ? 4.786 -4.508 -18.447 1.00 93.31 100 ASP A C 1
ATOM 714 O O . ASP A 1 100 ? 5.980 -4.449 -18.141 1.00 93.31 100 ASP A O 1
ATOM 718 N N . LYS A 1 101 ? 4.382 -4.922 -19.652 1.00 88.88 101 LYS A N 1
ATOM 719 C CA . LYS A 1 101 ? 5.282 -5.434 -20.687 1.00 88.88 101 LYS A CA 1
ATOM 720 C C . LYS A 1 101 ? 6.410 -4.458 -21.034 1.00 88.88 101 LYS A C 1
ATOM 722 O O . LYS A 1 101 ? 7.512 -4.897 -21.348 1.00 88.88 101 LYS A O 1
ATOM 727 N N . ALA A 1 102 ? 6.157 -3.149 -20.970 1.00 89.12 102 ALA A N 1
ATOM 728 C CA . ALA A 1 102 ? 7.177 -2.131 -21.233 1.00 89.12 102 ALA A CA 1
ATOM 729 C C . ALA A 1 102 ? 8.308 -2.092 -20.181 1.00 89.12 102 ALA A C 1
ATOM 731 O O . ALA A 1 102 ? 9.363 -1.513 -20.440 1.00 89.12 102 ALA A O 1
ATOM 732 N N . TRP A 1 103 ? 8.102 -2.710 -19.013 1.00 89.19 103 TRP A N 1
ATOM 733 C CA . TRP A 1 103 ? 8.987 -2.637 -17.850 1.00 89.19 103 TRP A CA 1
ATOM 734 C C . TRP A 1 103 ? 9.611 -3.989 -17.456 1.00 89.19 103 TRP A C 1
ATOM 736 O O . TRP A 1 103 ? 10.341 -4.053 -16.470 1.00 89.19 103 TRP A O 1
ATOM 746 N N . GLU A 1 104 ? 9.380 -5.066 -18.218 1.00 86.75 104 GLU A N 1
ATOM 747 C CA . GLU A 1 104 ? 9.870 -6.421 -17.894 1.00 86.75 104 GLU A CA 1
ATOM 748 C C . GLU A 1 104 ? 11.408 -6.552 -17.866 1.00 86.75 104 GLU A C 1
ATOM 750 O O . GLU A 1 104 ? 11.936 -7.407 -17.160 1.00 86.75 104 GLU A O 1
ATOM 755 N N . GLU A 1 105 ? 12.135 -5.706 -18.599 1.00 84.56 105 GLU A N 1
ATOM 756 C CA . GLU A 1 105 ? 13.605 -5.754 -18.712 1.00 84.56 105 GLU A CA 1
ATOM 757 C C . GLU A 1 105 ? 14.323 -4.770 -17.769 1.00 84.56 105 GLU A C 1
ATOM 759 O O . GLU A 1 105 ? 15.537 -4.589 -17.855 1.00 84.56 105 GLU A O 1
ATOM 764 N N . LYS A 1 106 ? 13.579 -4.095 -16.884 1.00 86.62 106 LYS A N 1
ATOM 765 C CA . LYS A 1 106 ? 14.094 -3.015 -16.034 1.00 86.62 106 LYS A CA 1
ATOM 766 C C . LYS A 1 106 ? 14.629 -3.519 -14.696 1.00 86.62 106 LYS A C 1
ATOM 768 O O . LYS A 1 106 ? 14.158 -4.515 -14.159 1.00 86.62 106 LYS A O 1
ATOM 773 N N . SER A 1 107 ? 15.620 -2.816 -14.151 1.00 89.12 107 SER A N 1
ATOM 774 C CA . SER A 1 107 ? 16.147 -3.071 -12.800 1.00 89.12 107 SER A CA 1
ATOM 775 C C . SER A 1 107 ? 15.127 -2.714 -11.715 1.00 89.12 107 SER A C 1
ATOM 777 O O . SER A 1 107 ? 14.213 -1.918 -11.942 1.00 89.12 107 SER A O 1
ATOM 779 N N . PHE A 1 108 ? 15.292 -3.247 -10.499 1.00 91.25 108 PHE A N 1
ATOM 780 C CA . PHE A 1 108 ? 14.380 -2.904 -9.397 1.00 91.25 108 PHE A CA 1
ATOM 781 C C . PHE A 1 108 ? 14.504 -1.418 -9.050 1.00 91.25 108 PHE A C 1
ATOM 783 O O . PHE A 1 108 ? 13.508 -0.772 -8.734 1.00 91.25 108 PHE A O 1
ATOM 790 N N . SER A 1 109 ? 15.714 -0.874 -9.159 1.00 90.81 109 SER A N 1
ATOM 791 C CA . SER A 1 109 ? 16.001 0.549 -8.997 1.00 90.81 109 SER A CA 1
ATOM 792 C C . SER A 1 109 ? 15.265 1.410 -10.030 1.00 90.81 109 SER A C 1
ATOM 794 O O . SER A 1 109 ? 14.665 2.412 -9.654 1.00 90.81 109 SER A O 1
ATOM 796 N N . GLU A 1 110 ? 15.237 1.013 -11.309 1.00 90.94 110 GLU A N 1
ATOM 797 C CA . GLU A 1 110 ? 14.433 1.707 -12.330 1.00 90.94 110 GLU A CA 1
ATOM 798 C C . GLU A 1 110 ? 12.928 1.583 -12.059 1.00 90.94 110 GLU A C 1
ATOM 800 O O . GLU A 1 110 ? 12.198 2.557 -12.222 1.00 90.94 110 GLU A O 1
ATOM 805 N N . LEU A 1 111 ? 12.455 0.412 -11.615 1.00 93.56 111 LEU A N 1
ATOM 806 C CA . LEU A 1 111 ? 11.038 0.192 -11.311 1.00 93.56 111 LEU A CA 1
ATOM 807 C C . LEU A 1 111 ? 10.540 1.050 -10.149 1.00 93.56 111 LEU A C 1
ATOM 809 O O . LEU A 1 111 ? 9.396 1.484 -10.172 1.00 93.56 111 LEU A O 1
ATOM 813 N N . VAL A 1 112 ? 11.370 1.310 -9.137 1.00 95.31 112 VAL A N 1
ATOM 814 C CA . VAL A 1 112 ? 11.007 2.194 -8.016 1.00 95.31 112 VAL A CA 1
ATOM 815 C C . VAL A 1 112 ? 10.731 3.622 -8.494 1.00 95.31 112 VAL A C 1
ATOM 817 O O . VAL A 1 112 ? 9.835 4.273 -7.959 1.00 95.31 112 VAL A O 1
ATOM 820 N N . GLU A 1 113 ? 11.448 4.092 -9.513 1.00 96.12 113 GLU A N 1
ATOM 821 C CA . GLU A 1 113 ? 11.260 5.424 -10.103 1.00 96.12 113 GLU A CA 1
ATOM 822 C C . GLU A 1 113 ? 10.178 5.446 -11.200 1.00 96.12 113 GLU A C 1
ATOM 824 O O . GLU A 1 113 ? 9.760 6.516 -11.646 1.00 96.12 113 GLU A O 1
ATOM 829 N N . ALA A 1 114 ? 9.695 4.276 -11.624 1.00 95.75 114 ALA A N 1
ATOM 830 C CA . ALA A 1 114 ? 8.653 4.138 -12.632 1.00 95.75 114 ALA A CA 1
ATOM 831 C C . ALA A 1 114 ? 7.286 4.642 -12.125 1.00 95.75 114 ALA A C 1
ATOM 833 O O . ALA A 1 114 ? 7.024 4.594 -10.917 1.00 95.75 114 ALA A O 1
ATOM 834 N N . PRO A 1 115 ? 6.383 5.092 -13.018 1.00 97.19 115 PRO A N 1
ATOM 835 C CA . PRO A 1 115 ? 5.019 5.463 -12.644 1.00 97.19 115 PRO A CA 1
ATOM 836 C C . PRO A 1 115 ? 4.205 4.249 -12.155 1.00 97.19 115 PRO A C 1
ATOM 838 O O . PRO A 1 115 ? 4.545 3.112 -12.485 1.00 97.19 115 PRO A O 1
ATOM 841 N N . PRO A 1 116 ? 3.103 4.445 -11.405 1.00 96.75 116 PRO A N 1
ATOM 842 C CA . PRO A 1 116 ? 2.235 3.350 -10.962 1.00 96.75 116 PRO A CA 1
ATOM 843 C C . PRO A 1 116 ? 1.711 2.460 -12.101 1.00 96.75 116 PRO A C 1
ATOM 845 O O . PRO A 1 116 ? 1.618 1.247 -11.919 1.00 96.75 116 PRO A O 1
ATOM 848 N N . SER A 1 117 ? 1.436 3.022 -13.283 1.00 96.31 117 SER A N 1
ATOM 849 C CA . SER A 1 117 ? 1.078 2.293 -14.513 1.00 96.31 117 SER A CA 1
ATOM 850 C C . SER A 1 117 ? 2.112 1.258 -14.969 1.00 96.31 117 SER A C 1
ATOM 852 O O . SER A 1 117 ? 1.768 0.336 -15.703 1.00 96.31 117 SER A O 1
ATOM 854 N N . ALA A 1 118 ? 3.356 1.333 -14.483 1.00 95.81 118 ALA A N 1
ATOM 855 C CA . ALA A 1 118 ? 4.359 0.296 -14.701 1.00 95.81 118 ALA A CA 1
ATOM 856 C C . ALA A 1 118 ? 3.996 -1.042 -14.034 1.00 95.81 118 ALA A C 1
ATOM 858 O O . ALA A 1 118 ? 4.600 -2.063 -14.357 1.00 95.81 118 ALA A O 1
ATOM 859 N N . LEU A 1 119 ? 3.034 -1.069 -13.104 1.00 96.31 119 LEU A N 1
ATOM 860 C CA . LEU A 1 119 ? 2.536 -2.299 -12.494 1.00 96.31 119 LEU A CA 1
ATOM 861 C C . LEU A 1 119 ? 1.433 -2.932 -13.342 1.00 96.31 119 LEU A C 1
ATOM 863 O O . LEU A 1 119 ? 0.469 -2.288 -13.760 1.00 96.31 119 LEU A O 1
ATOM 867 N N . GLN A 1 120 ? 1.515 -4.249 -13.514 1.00 94.88 120 GLN A N 1
ATOM 868 C CA . GLN A 1 120 ? 0.598 -4.975 -14.381 1.00 94.88 120 GLN A CA 1
ATOM 869 C C . GLN A 1 120 ? -0.858 -4.880 -13.902 1.00 94.88 120 GLN A C 1
ATOM 871 O O . GLN A 1 120 ? -1.228 -5.409 -12.851 1.00 94.88 120 GLN A O 1
ATOM 876 N N . GLY A 1 121 ? -1.727 -4.310 -14.737 1.00 93.19 121 GLY A N 1
ATOM 877 C CA . GLY A 1 121 ? -3.161 -4.185 -14.464 1.00 93.19 121 GLY A CA 1
ATOM 878 C C . GLY A 1 121 ? -3.591 -2.807 -13.959 1.00 93.19 121 GLY A C 1
ATOM 879 O O . GLY A 1 121 ? -4.784 -2.618 -13.713 1.00 93.19 121 GLY A O 1
ATOM 880 N N . LEU A 1 122 ? -2.657 -1.860 -13.845 1.00 94.50 122 LEU A N 1
ATOM 881 C CA . LEU A 1 122 ? -2.953 -0.433 -13.799 1.00 94.50 122 LEU A CA 1
ATOM 882 C C . LEU A 1 122 ? -2.873 0.135 -15.220 1.00 94.50 122 LEU A C 1
ATOM 884 O O . LEU A 1 122 ? -2.003 -0.235 -15.997 1.00 94.50 122 LEU A O 1
ATOM 888 N N . ALA A 1 123 ? -3.831 0.983 -15.585 1.00 92.25 123 ALA A N 1
ATOM 889 C CA . ALA A 1 123 ? -3.832 1.658 -16.882 1.00 92.25 123 ALA A CA 1
ATOM 890 C C . ALA A 1 123 ? -3.144 3.022 -16.757 1.00 92.25 123 ALA A C 1
ATOM 892 O O . ALA A 1 123 ? -3.281 3.656 -15.716 1.00 92.25 123 ALA A O 1
ATOM 893 N N . ASP A 1 124 ? -2.536 3.537 -17.826 1.00 92.56 124 ASP A N 1
ATOM 894 C CA . ASP A 1 124 ? -1.835 4.838 -17.834 1.00 92.56 124 ASP A CA 1
ATOM 895 C C . ASP A 1 124 ? -2.683 5.991 -17.274 1.00 92.56 124 ASP A C 1
ATOM 897 O O . ASP A 1 124 ? -2.203 6.851 -16.541 1.00 92.56 124 ASP A O 1
ATOM 901 N N . ARG A 1 125 ? -3.998 5.978 -17.538 1.00 91.88 125 ARG A N 1
ATOM 902 C CA . ARG A 1 125 ? -4.936 6.983 -17.003 1.00 91.88 125 ARG A CA 1
ATOM 903 C C . ARG A 1 125 ? -4.983 7.036 -15.470 1.00 91.88 125 ARG A C 1
ATOM 905 O O . ARG A 1 125 ? -5.393 8.049 -14.915 1.00 91.88 125 ARG A O 1
ATOM 912 N N . 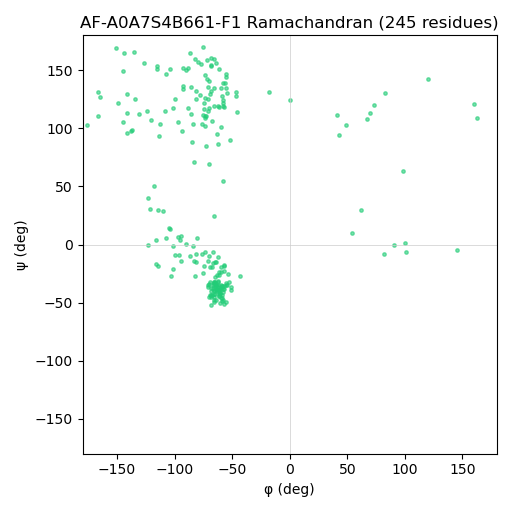THR A 1 126 ? -4.615 5.948 -14.791 1.00 94.06 126 THR A N 1
ATOM 913 C CA . THR A 1 126 ? -4.631 5.871 -13.324 1.00 94.06 126 THR A CA 1
ATOM 914 C C . THR A 1 126 ? -3.490 6.660 -12.692 1.00 94.06 126 THR A C 1
ATOM 916 O O . THR A 1 126 ? -3.625 7.065 -11.543 1.00 94.06 126 THR A O 1
ATOM 919 N N . ASP A 1 127 ? -2.428 6.991 -13.434 1.00 95.06 127 ASP A N 1
ATOM 920 C CA . ASP A 1 127 ? -1.310 7.787 -12.911 1.00 95.06 127 ASP A CA 1
ATOM 921 C C . ASP A 1 127 ? -1.752 9.191 -12.482 1.00 95.06 127 ASP A C 1
ATOM 923 O O . ASP A 1 127 ? -1.302 9.704 -11.457 1.00 95.06 127 ASP A O 1
ATOM 927 N N . ALA A 1 128 ? -2.687 9.798 -13.221 1.00 95.81 128 ALA A N 1
ATOM 928 C CA . ALA A 1 128 ? -3.271 11.086 -12.850 1.00 95.81 128 ALA A CA 1
ATOM 929 C C . ALA A 1 128 ? -4.050 11.000 -11.525 1.00 95.81 128 ALA A C 1
ATOM 931 O O . ALA A 1 128 ? -3.943 11.897 -10.691 1.00 95.81 128 ALA A O 1
ATOM 932 N N . LEU A 1 129 ? -4.770 9.895 -11.304 1.00 96.06 129 LEU A N 1
ATOM 933 C CA . LEU A 1 129 ? -5.502 9.632 -10.061 1.00 96.06 129 LEU A CA 1
ATOM 934 C C . LEU A 1 129 ? -4.536 9.400 -8.890 1.00 96.06 129 LEU A C 1
ATOM 936 O O . LEU A 1 129 ? -4.701 9.977 -7.817 1.00 96.06 129 LEU A O 1
ATOM 940 N N . PHE A 1 130 ? -3.473 8.620 -9.097 1.00 96.31 130 PHE A N 1
ATOM 941 C CA . PHE A 1 130 ? -2.422 8.441 -8.091 1.00 96.31 130 PHE A CA 1
ATOM 942 C C . PHE A 1 130 ? -1.732 9.763 -7.733 1.00 96.31 130 PHE A C 1
ATOM 944 O O . PHE A 1 130 ? -1.453 10.014 -6.556 1.00 96.31 130 PHE A O 1
ATOM 951 N N . ALA A 1 131 ? -1.527 10.654 -8.705 1.00 95.75 131 ALA A N 1
ATOM 952 C CA . ALA A 1 131 ? -0.945 11.965 -8.453 1.00 95.75 131 ALA A CA 1
ATOM 953 C C . ALA A 1 131 ? -1.811 12.828 -7.513 1.00 95.75 131 ALA A C 1
ATOM 955 O O . ALA A 1 131 ? -1.251 13.588 -6.716 1.00 95.75 131 ALA A O 1
ATOM 956 N N . GLU A 1 132 ? -3.143 12.677 -7.523 1.00 95.12 132 GLU A N 1
ATOM 957 C CA . GLU A 1 132 ? -4.032 13.330 -6.546 1.00 95.12 132 GLU A CA 1
ATOM 958 C C . GLU A 1 132 ? -3.802 12.829 -5.114 1.00 95.12 132 GLU A C 1
ATOM 960 O O . GLU A 1 132 ? -3.892 13.605 -4.159 1.00 95.12 132 GLU A O 1
ATOM 965 N N . LEU A 1 133 ? -3.417 11.559 -4.963 1.00 93.88 133 LEU A N 1
ATOM 966 C CA . LEU A 1 133 ? -2.999 10.956 -3.693 1.00 93.88 133 LEU A CA 1
ATOM 967 C C . LEU A 1 133 ? -1.540 11.276 -3.330 1.00 93.88 133 LEU A C 1
ATOM 969 O O . LEU A 1 133 ? -1.035 10.778 -2.324 1.00 93.88 133 LEU A O 1
ATOM 973 N N . LYS A 1 134 ? -0.871 12.131 -4.119 1.00 95.12 134 LYS A N 1
ATOM 974 C CA . LYS A 1 134 ? 0.558 12.472 -4.012 1.00 95.12 134 LYS A CA 1
ATOM 975 C C . LYS A 1 134 ? 1.485 11.269 -4.233 1.00 95.12 134 LYS A C 1
ATOM 977 O O . LYS A 1 134 ? 2.584 11.242 -3.688 1.00 95.12 134 LYS A O 1
ATOM 982 N N . ILE A 1 135 ? 1.049 10.305 -5.039 1.00 97.19 135 ILE A N 1
ATOM 983 C CA . ILE A 1 135 ? 1.818 9.123 -5.433 1.00 97.19 135 ILE A CA 1
ATOM 984 C C . ILE A 1 135 ? 2.200 9.297 -6.901 1.00 97.19 135 ILE A C 1
ATOM 986 O O . ILE A 1 135 ? 1.322 9.361 -7.758 1.00 97.19 135 ILE A O 1
ATOM 990 N N . ARG A 1 136 ? 3.494 9.418 -7.207 1.00 96.94 136 ARG A N 1
ATOM 991 C CA . ARG A 1 136 ? 3.969 9.617 -8.589 1.00 96.94 136 ARG A CA 1
ATOM 992 C C . ARG A 1 136 ? 4.787 8.452 -9.117 1.00 96.94 136 ARG A C 1
ATOM 994 O O . ARG A 1 136 ? 4.925 8.330 -10.329 1.00 96.94 136 ARG A O 1
ATOM 1001 N N . SER A 1 137 ? 5.298 7.609 -8.228 1.00 97.94 137 SER A N 1
ATOM 1002 C CA . SER A 1 137 ? 6.083 6.437 -8.589 1.00 97.94 137 SER A CA 1
ATOM 1003 C C . SER A 1 137 ? 5.669 5.191 -7.811 1.00 97.94 137 SER A C 1
ATOM 1005 O O . SER A 1 137 ? 4.988 5.264 -6.782 1.00 97.94 137 SER A O 1
ATOM 1007 N N . VAL A 1 138 ? 6.124 4.027 -8.274 1.00 97.38 138 VAL A N 1
ATOM 1008 C CA . VAL A 1 138 ? 6.032 2.765 -7.525 1.00 97.38 138 VAL A CA 1
ATOM 1009 C C . VAL A 1 138 ? 6.721 2.910 -6.163 1.00 97.38 138 VAL A C 1
ATOM 1011 O O . VAL A 1 138 ? 6.227 2.400 -5.160 1.00 97.38 138 VAL A O 1
ATOM 1014 N N . GLY A 1 139 ? 7.821 3.660 -6.087 1.00 97.25 139 GLY A N 1
ATOM 1015 C CA . GLY A 1 139 ? 8.507 3.987 -4.841 1.00 97.25 139 GLY A CA 1
ATOM 1016 C C . GLY A 1 139 ? 7.669 4.817 -3.870 1.00 97.25 139 GLY A C 1
ATOM 1017 O O . GLY A 1 139 ? 7.728 4.575 -2.662 1.00 97.25 139 GLY A O 1
ATOM 1018 N N . ASP A 1 140 ? 6.874 5.763 -4.370 1.00 97.69 140 ASP A N 1
ATOM 1019 C CA . ASP A 1 140 ? 5.929 6.520 -3.544 1.00 97.69 140 ASP A CA 1
ATOM 1020 C C . ASP A 1 140 ? 4.805 5.616 -3.035 1.00 97.69 1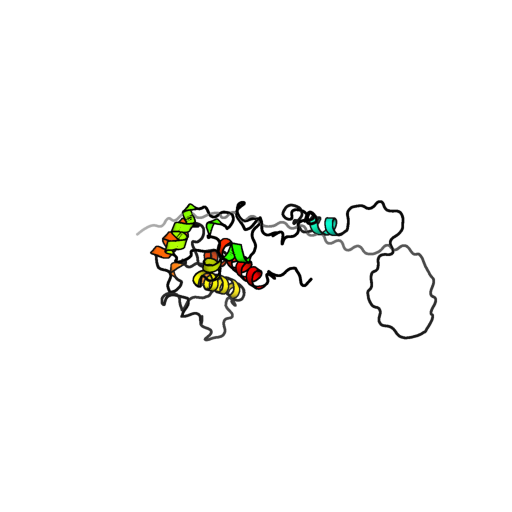40 ASP A C 1
ATOM 1022 O O . ASP A 1 140 ? 4.471 5.657 -1.849 1.00 97.69 140 ASP A O 1
ATOM 1026 N N . LEU A 1 141 ? 4.269 4.749 -3.903 1.00 97.56 141 LEU A N 1
ATOM 1027 C CA . LEU A 1 141 ? 3.238 3.779 -3.531 1.00 97.56 141 LEU A CA 1
ATOM 1028 C C . LEU A 1 141 ? 3.749 2.809 -2.455 1.00 97.56 141 LEU A C 1
ATOM 1030 O O . LEU A 1 141 ? 3.032 2.503 -1.506 1.00 97.56 141 LEU A O 1
ATOM 1034 N N . ALA A 1 142 ? 5.011 2.385 -2.553 1.00 97.25 142 ALA A N 1
ATOM 1035 C CA . ALA A 1 142 ? 5.672 1.540 -1.562 1.00 97.25 142 ALA A CA 1
ATOM 1036 C C . ALA A 1 142 ? 5.851 2.224 -0.195 1.00 97.25 142 ALA A C 1
ATOM 1038 O O . ALA A 1 142 ? 5.924 1.553 0.831 1.00 97.25 142 ALA A O 1
ATOM 1039 N N . LYS A 1 143 ? 5.953 3.557 -0.163 1.00 97.00 143 LYS A N 1
ATOM 1040 C CA . LYS A 1 143 ? 6.113 4.358 1.066 1.00 97.00 143 LYS A CA 1
ATOM 1041 C C . LYS A 1 143 ? 4.782 4.893 1.592 1.00 97.00 143 LYS A C 1
ATOM 1043 O O . LYS A 1 143 ? 4.761 5.666 2.552 1.00 97.00 143 LYS A O 1
ATOM 1048 N N . TRP A 1 144 ? 3.673 4.525 0.961 1.00 96.75 144 TRP A N 1
ATOM 1049 C CA . TRP A 1 144 ? 2.381 5.107 1.257 1.00 96.75 144 TRP A CA 1
ATOM 1050 C C . TRP A 1 144 ? 1.845 4.616 2.607 1.00 96.75 144 TRP A C 1
ATOM 1052 O O . TRP A 1 144 ? 1.470 3.455 2.783 1.00 96.75 144 TRP A O 1
ATOM 1062 N N . GLN A 1 145 ? 1.808 5.528 3.581 1.00 95.06 145 GLN A N 1
ATOM 1063 C CA . GLN A 1 145 ? 1.544 5.200 4.985 1.00 95.06 145 GLN A CA 1
ATOM 1064 C C . GLN A 1 145 ? 0.195 4.505 5.219 1.00 95.06 145 GLN A C 1
ATOM 1066 O O . GLN A 1 145 ? 0.113 3.611 6.055 1.00 95.06 145 GLN A O 1
ATOM 1071 N N . TYR A 1 146 ? -0.849 4.871 4.467 1.00 95.88 146 TYR A N 1
ATOM 1072 C CA . TYR A 1 146 ? -2.193 4.327 4.674 1.00 95.88 146 TYR A CA 1
ATOM 1073 C C . TYR A 1 146 ? -2.267 2.847 4.309 1.00 95.88 146 TYR A C 1
ATOM 1075 O O . TYR A 1 146 ? -2.901 2.066 5.018 1.00 95.88 146 TYR A O 1
ATOM 1083 N N . TYR A 1 147 ? -1.553 2.441 3.256 1.00 96.75 147 TYR A N 1
ATOM 1084 C CA . TYR A 1 147 ? -1.404 1.031 2.932 1.00 96.75 147 TYR A CA 1
ATOM 1085 C C . TYR A 1 147 ? -0.608 0.291 4.012 1.00 96.75 147 TYR A C 1
ATOM 1087 O O . TYR A 1 147 ? -1.050 -0.758 4.473 1.00 96.75 147 TYR A O 1
ATOM 1095 N N . ALA A 1 148 ? 0.509 0.858 4.482 1.00 96.25 148 ALA A N 1
ATOM 1096 C CA . ALA A 1 148 ? 1.307 0.247 5.546 1.00 96.25 148 ALA A CA 1
ATOM 1097 C C . ALA A 1 148 ? 0.489 0.028 6.836 1.00 96.25 148 ALA A C 1
ATOM 1099 O O . ALA A 1 148 ? 0.584 -1.029 7.464 1.00 96.25 148 ALA A O 1
ATOM 1100 N N . TRP A 1 149 ? -0.356 0.994 7.212 1.00 96.69 149 TRP A N 1
ATOM 1101 C CA . TRP A 1 149 ? -1.266 0.866 8.354 1.00 96.69 149 TRP A CA 1
ATOM 1102 C C . TRP A 1 149 ? -2.326 -0.205 8.116 1.00 96.69 149 TRP A C 1
ATOM 1104 O O . TRP A 1 149 ? -2.485 -1.091 8.953 1.00 96.69 149 TRP A O 1
ATOM 1114 N N . ALA A 1 150 ? -3.006 -0.175 6.968 1.00 96.75 150 ALA A N 1
ATOM 1115 C CA . ALA A 1 150 ? -4.020 -1.166 6.625 1.00 96.75 150 ALA A CA 1
ATOM 1116 C C . ALA A 1 150 ? -3.439 -2.591 6.608 1.00 96.75 150 ALA A C 1
ATOM 1118 O O . ALA A 1 150 ? -4.016 -3.506 7.193 1.00 96.75 150 ALA A O 1
ATOM 1119 N N . ARG A 1 151 ? -2.251 -2.774 6.020 1.00 97.25 151 ARG A N 1
ATOM 1120 C CA . ARG A 1 151 ? -1.529 -4.053 5.989 1.00 97.25 151 ARG A CA 1
ATOM 1121 C C . ARG A 1 151 ? -1.182 -4.541 7.397 1.00 97.25 151 ARG A C 1
ATOM 1123 O O . ARG A 1 151 ? -1.340 -5.726 7.695 1.00 97.25 151 ARG A O 1
ATOM 1130 N N . ALA A 1 152 ? -0.727 -3.645 8.275 1.00 96.19 152 ALA A N 1
ATOM 1131 C CA . ALA A 1 152 ? -0.432 -3.974 9.668 1.00 96.19 152 ALA A CA 1
ATOM 1132 C C . ALA A 1 152 ? -1.696 -4.374 10.446 1.00 96.19 152 ALA A C 1
ATOM 1134 O O . ALA A 1 152 ? -1.667 -5.366 11.174 1.00 96.19 152 ALA A O 1
ATOM 1135 N N . ILE A 1 153 ? -2.806 -3.654 10.251 1.00 95.19 153 ILE A N 1
ATOM 1136 C CA . ILE A 1 153 ? -4.110 -3.966 10.855 1.00 95.19 153 ILE A CA 1
ATOM 1137 C C . ILE A 1 153 ? -4.578 -5.354 10.409 1.00 95.19 153 ILE A C 1
ATOM 1139 O O . ILE A 1 153 ? -4.878 -6.177 11.268 1.00 95.19 153 ILE A O 1
ATOM 1143 N N . VAL A 1 154 ? -4.562 -5.649 9.102 1.00 96.31 154 VAL A N 1
ATOM 1144 C CA . VAL A 1 154 ? -4.904 -6.977 8.553 1.00 96.31 154 VAL A CA 1
ATOM 1145 C C . VAL A 1 154 ? -4.050 -8.071 9.187 1.00 96.31 154 VAL A C 1
ATOM 1147 O O . VAL A 1 154 ? -4.581 -9.049 9.703 1.00 96.31 154 VAL A O 1
ATOM 1150 N N . THR A 1 155 ? -2.732 -7.873 9.223 1.00 96.19 155 THR A N 1
ATOM 1151 C CA . THR A 1 155 ? -1.794 -8.868 9.766 1.00 96.19 155 THR A CA 1
ATOM 1152 C C . THR A 1 155 ? -2.044 -9.152 11.251 1.00 96.19 155 THR A C 1
ATOM 1154 O O . THR A 1 155 ? -1.949 -10.294 11.696 1.00 96.19 155 THR A O 1
ATOM 1157 N N . LEU A 1 156 ? -2.334 -8.119 12.047 1.00 94.06 156 LEU A N 1
ATOM 1158 C CA . LEU A 1 156 ? -2.540 -8.265 13.490 1.00 94.06 156 LEU A CA 1
ATOM 1159 C C . LEU A 1 156 ? -3.957 -8.719 13.847 1.00 94.06 156 LEU A C 1
ATOM 1161 O O . LEU A 1 156 ? -4.127 -9.382 14.869 1.00 94.06 156 LEU A O 1
ATOM 1165 N N . ALA A 1 157 ? -4.954 -8.416 13.014 1.00 92.62 157 ALA A N 1
ATOM 1166 C CA . ALA A 1 157 ? -6.322 -8.890 13.196 1.00 92.62 157 ALA A CA 1
ATOM 1167 C C . ALA A 1 157 ? -6.392 -10.427 13.201 1.00 92.62 157 ALA A C 1
ATOM 1169 O O . ALA A 1 157 ? -7.118 -11.003 14.004 1.00 92.62 157 ALA A O 1
ATOM 1170 N N . GLU A 1 158 ? -5.551 -11.109 12.413 1.00 92.06 158 GLU A N 1
ATOM 1171 C CA . GLU A 1 158 ? -5.423 -12.579 12.434 1.00 92.06 158 GLU A CA 1
ATOM 1172 C C . GLU A 1 158 ? -4.987 -13.149 13.797 1.00 92.06 158 GLU A C 1
ATOM 1174 O O . GLU A 1 158 ? -5.133 -14.345 14.059 1.00 92.06 158 GLU A O 1
ATOM 1179 N N . ARG A 1 159 ? -4.393 -12.316 14.660 1.00 91.31 159 ARG A N 1
ATOM 1180 C CA . ARG A 1 159 ? -3.887 -12.692 15.989 1.00 91.31 159 ARG A CA 1
ATOM 1181 C C . ARG A 1 159 ? -4.750 -12.161 17.125 1.00 91.31 159 ARG A C 1
ATOM 1183 O O . ARG A 1 159 ? -4.384 -12.311 18.289 1.00 91.31 159 ARG A O 1
ATOM 1190 N N . GLU A 1 160 ? -5.875 -11.538 16.807 1.00 87.31 160 GLU A N 1
ATOM 1191 C CA . GLU A 1 160 ? -6.787 -11.011 17.802 1.00 87.31 160 GLU A CA 1
ATOM 1192 C C . GLU A 1 160 ? -7.509 -12.148 18.541 1.00 87.31 160 GLU A C 1
ATOM 1194 O O . GLU A 1 160 ? -8.155 -13.002 17.938 1.00 87.31 160 GLU A O 1
ATOM 1199 N N . ALA A 1 161 ? -7.413 -12.156 19.872 1.00 81.56 161 ALA A N 1
ATOM 1200 C CA . ALA A 1 161 ? -8.146 -13.102 20.703 1.00 81.56 161 ALA A CA 1
ATOM 1201 C C . ALA A 1 161 ? -9.633 -12.712 20.754 1.00 81.56 161 ALA A C 1
ATOM 1203 O O . ALA A 1 161 ? -10.009 -11.717 21.381 1.00 81.56 161 ALA A O 1
ATOM 1204 N N . VAL A 1 162 ? -10.487 -13.497 20.098 1.00 76.62 162 VAL A N 1
ATOM 1205 C CA . VAL A 1 162 ? -11.941 -13.292 20.108 1.00 76.62 162 VAL A CA 1
ATOM 1206 C C . VAL A 1 162 ? -12.500 -13.757 21.454 1.00 76.62 162 VAL A C 1
ATOM 1208 O O . VAL A 1 162 ? -12.484 -14.942 21.760 1.00 76.62 162 VAL A O 1
ATOM 1211 N N . GLY A 1 163 ? -12.985 -12.822 22.274 1.00 70.94 163 GLY A N 1
ATOM 1212 C CA . GLY A 1 163 ? -13.630 -13.126 23.562 1.00 70.94 163 GLY A CA 1
ATOM 1213 C C . GLY A 1 163 ? -12.687 -13.369 24.750 1.00 70.94 163 GLY A C 1
ATOM 1214 O O . GLY A 1 163 ? -13.157 -13.400 25.881 1.00 7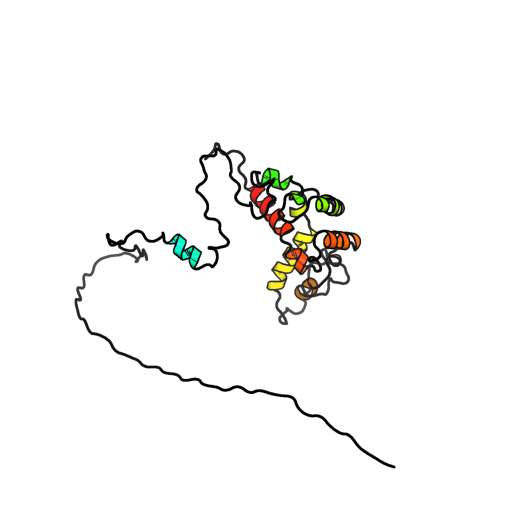0.94 163 GLY A O 1
ATOM 1215 N N . GLU A 1 164 ? -11.373 -13.458 24.529 1.00 74.62 164 GLU A N 1
ATOM 1216 C CA . GLU A 1 164 ? -10.362 -13.703 25.578 1.00 74.62 164 GLU A CA 1
ATOM 1217 C C . GLU A 1 164 ? -9.413 -12.509 25.782 1.00 74.62 164 GLU A C 1
ATOM 1219 O O . GLU A 1 164 ? -8.245 -12.655 26.145 1.00 74.62 164 GLU A O 1
ATOM 1224 N N . ARG A 1 165 ? -9.889 -11.285 25.529 1.00 77.56 165 ARG A N 1
ATOM 1225 C CA . ARG A 1 165 ? -9.084 -10.085 25.784 1.00 77.56 165 ARG A CA 1
ATOM 1226 C C . ARG A 1 165 ? -8.878 -9.894 27.283 1.00 77.56 165 ARG A C 1
ATOM 1228 O O . ARG A 1 165 ? -9.832 -9.918 28.059 1.00 77.56 165 ARG A O 1
ATOM 1235 N N . ALA A 1 166 ? -7.631 -9.641 27.677 1.00 78.06 166 ALA A N 1
ATOM 1236 C CA . ALA A 1 166 ? -7.320 -9.262 29.047 1.00 78.06 166 ALA A CA 1
ATOM 1237 C C . ALA A 1 166 ? -8.136 -8.013 29.448 1.00 78.06 166 ALA A C 1
ATOM 1239 O O . ALA A 1 166 ? -8.263 -7.085 28.639 1.00 78.06 166 ALA A O 1
ATOM 1240 N N . PRO A 1 167 ? -8.682 -7.957 30.677 1.00 77.56 167 PRO A N 1
ATOM 1241 C CA . PRO A 1 167 ? -9.435 -6.797 31.140 1.00 77.56 167 PRO A CA 1
ATOM 1242 C C . PRO A 1 167 ? -8.553 -5.542 31.074 1.00 77.56 167 PRO A C 1
ATOM 1244 O O . PRO A 1 167 ? -7.451 -5.520 31.617 1.00 77.56 167 PRO A O 1
ATOM 1247 N N . GLY A 1 168 ? -9.027 -4.508 30.372 1.00 76.31 168 GLY A N 1
ATOM 1248 C CA . GLY A 1 168 ? -8.280 -3.266 30.128 1.00 76.31 168 GLY A CA 1
ATOM 1249 C C . GLY A 1 168 ? -7.420 -3.251 28.856 1.00 76.31 168 GLY A C 1
ATOM 1250 O O . GLY A 1 168 ? -6.794 -2.233 28.570 1.00 76.31 168 GLY A O 1
ATOM 1251 N N . SER A 1 169 ? -7.392 -4.331 28.066 1.00 77.75 169 SER A N 1
ATOM 1252 C CA . SER A 1 169 ? -6.751 -4.329 26.746 1.00 77.75 169 SER A CA 1
ATOM 1253 C C . SER A 1 169 ? -7.610 -3.553 25.740 1.00 77.75 169 SER A C 1
ATOM 1255 O O . SER A 1 169 ? -8.627 -4.050 25.257 1.00 77.75 169 SER A O 1
ATOM 1257 N N . VAL A 1 170 ? -7.204 -2.314 25.457 1.00 76.56 170 VAL A N 1
ATOM 1258 C CA . VAL A 1 170 ? -7.821 -1.425 24.458 1.00 76.56 170 VAL A CA 1
ATOM 1259 C C . VAL A 1 170 ? -6.939 -1.385 23.208 1.00 76.56 170 VAL A C 1
ATOM 1261 O O . VAL A 1 170 ? -5.720 -1.566 23.292 1.00 76.56 170 VAL A O 1
ATOM 1264 N N . LEU A 1 171 ? -7.545 -1.160 22.042 1.00 82.00 171 LEU A N 1
ATOM 1265 C CA . LEU A 1 171 ? -6.811 -0.918 20.805 1.00 82.00 171 LEU A CA 1
ATOM 1266 C C . LEU A 1 171 ? -5.899 0.313 20.979 1.00 82.00 171 LEU A C 1
ATOM 1268 O O . LEU A 1 171 ? -6.358 1.362 21.410 1.00 82.00 171 LEU A O 1
ATOM 1272 N N . ASN A 1 172 ? -4.606 0.182 20.664 1.00 82.81 172 ASN A N 1
ATOM 1273 C CA . ASN A 1 172 ? -3.600 1.237 20.868 1.00 82.81 172 ASN A CA 1
ATOM 1274 C C . ASN A 1 172 ? -2.981 1.696 19.535 1.00 82.81 172 ASN A C 1
ATOM 1276 O O . ASN A 1 172 ? -1.762 1.710 19.365 1.00 82.81 172 ASN A O 1
ATOM 1280 N N . ILE A 1 173 ? -3.833 2.017 18.557 1.00 85.56 173 ILE A N 1
ATOM 1281 C CA . ILE A 1 173 ? -3.435 2.611 17.265 1.00 85.56 173 ILE A CA 1
ATOM 1282 C C . ILE A 1 173 ? -4.159 3.940 17.020 1.00 85.56 173 ILE A C 1
ATOM 1284 O O . ILE A 1 173 ? -4.550 4.263 15.903 1.00 85.56 173 ILE A O 1
ATOM 1288 N N . ASN A 1 174 ? -4.293 4.747 18.074 1.00 84.00 174 ASN A N 1
ATOM 1289 C CA . ASN A 1 174 ? -5.109 5.971 18.120 1.00 84.00 174 ASN A CA 1
ATOM 1290 C C . ASN A 1 174 ? -4.658 7.072 17.141 1.00 84.00 174 ASN A C 1
ATOM 1292 O O . ASN A 1 174 ? -5.343 8.066 16.966 1.00 84.00 174 ASN A O 1
ATOM 1296 N N . LYS A 1 175 ? -3.478 6.931 16.524 1.00 88.75 175 LYS A N 1
ATOM 1297 C CA . LYS A 1 175 ? -2.968 7.855 15.493 1.00 88.75 175 LYS A CA 1
ATOM 1298 C C . LYS A 1 175 ? -3.233 7.388 14.060 1.00 88.75 175 LYS A C 1
ATOM 1300 O O . LYS A 1 175 ? -2.907 8.106 13.125 1.00 88.75 175 LYS A O 1
ATOM 1305 N N . ALA A 1 176 ? -3.714 6.160 13.885 1.00 90.25 176 ALA A N 1
ATOM 1306 C CA . ALA A 1 176 ? -3.984 5.584 12.571 1.00 90.25 176 ALA A CA 1
ATOM 1307 C C . ALA A 1 176 ? -5.474 5.630 12.217 1.00 90.25 176 ALA A C 1
ATOM 1309 O O . ALA A 1 176 ? -5.809 5.555 11.040 1.00 90.25 176 ALA A O 1
ATOM 1310 N N . LEU A 1 177 ? -6.356 5.748 13.214 1.00 91.25 177 LEU A N 1
ATOM 1311 C CA . LEU A 1 177 ? -7.807 5.762 13.052 1.00 91.25 177 LEU A CA 1
ATOM 1312 C C . LEU A 1 177 ? -8.385 7.111 13.465 1.00 91.25 177 LEU A C 1
ATOM 1314 O O . LEU A 1 177 ? -7.828 7.796 14.320 1.00 91.25 177 LEU A O 1
ATOM 1318 N N . ASP A 1 178 ? -9.526 7.462 12.886 1.00 89.56 178 ASP A N 1
ATOM 1319 C CA . ASP A 1 178 ? -10.313 8.588 13.371 1.00 89.56 178 ASP A CA 1
ATOM 1320 C C . ASP A 1 178 ? -10.923 8.317 14.750 1.00 89.56 178 ASP A C 1
ATOM 1322 O O . ASP A 1 178 ? -11.204 7.175 15.127 1.00 89.56 178 ASP A O 1
ATOM 1326 N N . LYS A 1 179 ? -11.194 9.404 15.487 1.00 86.75 179 LYS A N 1
ATOM 1327 C CA . LYS A 1 179 ? -11.696 9.379 16.876 1.00 86.75 179 LYS A CA 1
ATOM 1328 C C . LYS A 1 179 ? -12.943 8.517 17.062 1.00 86.75 179 LYS A C 1
ATOM 1330 O O . LYS A 1 179 ? -13.139 7.920 18.116 1.00 86.75 179 LYS A O 1
ATOM 1335 N N . GLU A 1 180 ? -13.785 8.440 16.037 1.00 87.50 180 GLU A N 1
ATOM 1336 C CA . GLU A 1 180 ? -15.026 7.659 16.039 1.00 87.50 180 GLU A CA 1
ATOM 1337 C C . GLU A 1 180 ? -14.790 6.139 16.010 1.00 87.50 180 GLU A C 1
ATOM 1339 O O . GLU A 1 180 ? -15.713 5.349 16.229 1.00 87.50 180 GLU A O 1
ATOM 1344 N N . HIS A 1 181 ? -13.570 5.697 15.704 1.00 87.19 181 HIS A N 1
ATOM 1345 C CA . HIS A 1 181 ? -13.229 4.294 15.480 1.00 87.19 181 HIS A CA 1
ATOM 1346 C C . HIS A 1 181 ? -12.116 3.776 16.401 1.00 87.19 181 HIS A C 1
ATOM 1348 O O . HIS A 1 181 ? -11.824 2.583 16.371 1.00 87.19 181 HIS A O 1
ATOM 1354 N N . GLU A 1 182 ? -11.565 4.616 17.284 1.00 85.81 182 GLU A N 1
ATOM 1355 C CA . GLU A 1 182 ? -10.500 4.242 18.233 1.00 85.81 182 GLU A CA 1
ATOM 1356 C C . GLU A 1 182 ? -10.914 3.140 19.232 1.00 85.81 182 GLU A C 1
ATOM 1358 O O . GLU A 1 182 ? -10.070 2.382 19.700 1.00 85.81 182 GLU A O 1
ATOM 1363 N N . ASN A 1 183 ? -12.211 3.003 19.532 1.00 85.25 183 ASN A N 1
ATOM 1364 C CA . ASN A 1 183 ? -12.722 2.022 20.504 1.00 85.25 183 ASN A CA 1
ATOM 1365 C C . ASN A 1 183 ? -13.081 0.652 19.898 1.00 85.25 183 ASN A C 1
ATOM 1367 O O . ASN A 1 183 ? -13.556 -0.227 20.618 1.00 85.25 183 ASN A O 1
ATOM 1371 N N . LYS A 1 184 ? -12.896 0.470 18.586 1.00 87.50 184 LYS A N 1
ATOM 1372 C CA . LYS A 1 184 ? -13.250 -0.769 17.883 1.00 87.50 184 LYS A CA 1
ATOM 1373 C C . LYS A 1 184 ? -12.164 -1.839 18.025 1.00 87.50 184 LYS A C 1
ATOM 1375 O O . LYS A 1 184 ? -11.006 -1.567 18.336 1.00 87.50 184 LYS A O 1
ATOM 1380 N N . SER A 1 185 ? -12.543 -3.091 17.812 1.00 89.56 185 SER A N 1
ATOM 1381 C CA . SER A 1 185 ? -11.627 -4.226 17.667 1.00 89.56 185 SER A CA 1
ATOM 1382 C C . SER A 1 185 ? -10.885 -4.180 16.319 1.00 89.56 185 SER A C 1
ATOM 1384 O O . SER A 1 185 ? -11.361 -3.547 15.380 1.00 89.56 185 SER A O 1
ATOM 1386 N N . LEU A 1 186 ? -9.732 -4.857 16.185 1.00 91.00 186 LEU A N 1
ATOM 1387 C CA . LEU A 1 186 ? -9.031 -4.916 14.890 1.00 91.00 186 LEU A CA 1
ATOM 1388 C C . LEU A 1 186 ? -9.918 -5.576 13.824 1.00 91.00 186 LEU A C 1
ATOM 1390 O O . LEU A 1 186 ? -10.030 -5.054 12.720 1.00 91.00 186 LEU A O 1
ATOM 1394 N N . SER A 1 187 ? -10.610 -6.659 14.183 1.00 90.50 187 SER A N 1
ATOM 1395 C CA . SER A 1 187 ? -11.597 -7.341 13.341 1.00 90.50 187 SER A CA 1
ATOM 1396 C C . SER A 1 187 ? -12.754 -6.429 12.928 1.00 90.50 187 SER A C 1
ATOM 1398 O O . SER A 1 187 ? -13.202 -6.488 11.788 1.00 90.50 187 SER A O 1
ATOM 1400 N N . GLU A 1 188 ? -13.229 -5.555 13.818 1.00 90.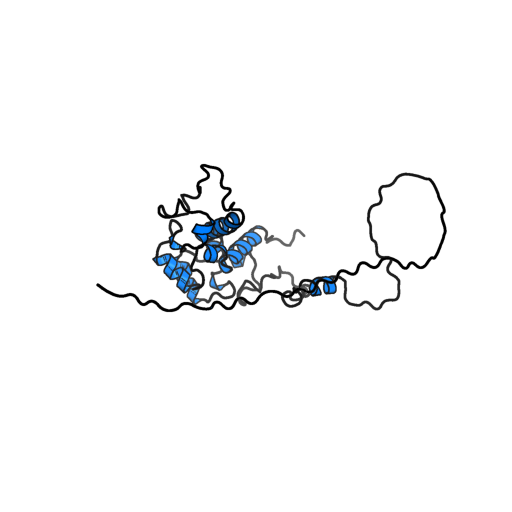94 188 GLU A N 1
ATOM 1401 C CA . GLU A 1 188 ? -14.269 -4.572 13.476 1.00 90.94 188 GLU A CA 1
ATOM 1402 C C . GLU A 1 188 ? -13.740 -3.474 12.543 1.00 90.94 188 GLU A C 1
ATOM 1404 O O . GLU A 1 188 ? -14.463 -3.006 11.663 1.00 90.94 188 GLU A O 1
ATOM 1409 N N . VAL A 1 189 ? -12.475 -3.073 12.711 1.00 93.31 189 VAL A N 1
ATOM 1410 C CA . VAL A 1 189 ? -11.809 -2.069 11.869 1.00 93.31 189 VAL A CA 1
ATOM 1411 C C . VAL A 1 189 ? -11.639 -2.563 10.430 1.00 93.31 189 VAL A C 1
ATOM 1413 O O . VAL A 1 189 ? -11.767 -1.768 9.502 1.00 93.31 189 VAL A O 1
ATOM 1416 N N . LEU A 1 190 ? -11.430 -3.865 10.212 1.00 94.56 190 LEU A N 1
ATOM 1417 C CA . LEU A 1 190 ? -11.290 -4.448 8.868 1.00 94.56 190 LEU A CA 1
ATOM 1418 C C . LEU A 1 190 ? -12.473 -4.151 7.938 1.00 94.56 190 LEU A C 1
ATOM 1420 O O . LEU A 1 190 ? -12.275 -3.950 6.736 1.00 94.56 190 LEU A O 1
ATOM 1424 N N . ALA A 1 191 ? -13.683 -4.098 8.494 1.00 95.31 191 ALA A N 1
ATOM 1425 C CA . ALA A 1 191 ? -14.911 -3.855 7.746 1.00 95.31 191 ALA A CA 1
ATOM 1426 C C . ALA A 1 191 ? -15.165 -2.366 7.440 1.00 95.31 191 ALA A C 1
ATOM 1428 O O . ALA A 1 191 ? -16.093 -2.054 6.694 1.00 95.31 191 ALA A O 1
ATOM 1429 N N . LEU A 1 192 ? -14.379 -1.444 8.006 1.00 94.94 192 LEU A N 1
ATOM 1430 C CA . LEU A 1 192 ? -14.571 -0.005 7.815 1.00 94.94 192 LEU A CA 1
ATOM 1431 C C . LEU A 1 192 ? -14.059 0.467 6.458 1.00 94.94 192 LEU A C 1
ATOM 1433 O O . LEU A 1 192 ? -13.150 -0.130 5.882 1.00 94.94 192 LEU A O 1
ATOM 1437 N N . SER A 1 193 ? -14.624 1.580 5.989 1.00 94.25 193 SER A N 1
ATOM 1438 C CA . SER A 1 193 ? -14.159 2.306 4.803 1.00 94.25 193 SER A CA 1
ATOM 1439 C C . SER A 1 193 ? -12.714 2.805 4.988 1.00 94.25 193 SER A C 1
ATOM 1441 O O . SER A 1 193 ? -12.331 3.110 6.120 1.00 94.25 193 SER A O 1
ATOM 1443 N N . PRO A 1 194 ? -11.907 2.950 3.917 1.00 94.00 194 PRO A N 1
ATOM 1444 C CA . PRO A 1 194 ? -10.574 3.556 3.989 1.00 94.00 194 PRO A CA 1
ATOM 1445 C C . PRO A 1 194 ? -10.536 4.952 4.632 1.00 94.00 194 PRO A C 1
ATOM 1447 O O . PRO A 1 194 ? -9.514 5.322 5.200 1.00 94.00 194 PRO A O 1
ATOM 1450 N N . GLU A 1 195 ? -11.642 5.700 4.584 1.00 93.56 195 GLU A N 1
ATOM 1451 C CA . GLU A 1 195 ? -11.797 7.015 5.231 1.00 93.56 195 GLU A CA 1
ATOM 1452 C C . GLU A 1 195 ? -11.646 6.961 6.750 1.00 93.56 195 GLU A C 1
ATOM 1454 O O . GLU A 1 195 ? -11.262 7.948 7.351 1.00 93.56 195 GLU A O 1
ATOM 1459 N N . ALA A 1 196 ? -11.882 5.799 7.368 1.00 93.75 196 ALA A N 1
ATOM 1460 C CA . ALA A 1 196 ? -11.680 5.606 8.800 1.00 93.75 196 ALA A CA 1
ATOM 1461 C C . ALA A 1 196 ? -10.210 5.762 9.232 1.00 93.75 196 ALA A C 1
ATOM 1463 O O . ALA A 1 196 ? -9.932 5.835 10.433 1.00 93.75 196 ALA A O 1
ATOM 1464 N N . LEU A 1 197 ? -9.268 5.747 8.278 1.00 93.94 197 LEU A N 1
ATOM 1465 C CA . LEU A 1 197 ? -7.858 6.002 8.537 1.00 93.94 197 LEU A CA 1
ATOM 1466 C C . LEU A 1 197 ? -7.598 7.506 8.610 1.00 93.94 197 LEU A C 1
ATOM 1468 O O . LEU A 1 197 ? -7.823 8.247 7.653 1.00 93.94 197 LEU A O 1
ATOM 1472 N N . GLN A 1 198 ? -7.006 7.935 9.720 1.00 93.12 198 GLN A N 1
ATOM 1473 C CA . GLN A 1 198 ? -6.733 9.343 9.972 1.00 93.12 198 GLN A CA 1
ATOM 1474 C C . GLN A 1 198 ? -5.864 9.953 8.858 1.00 93.12 198 GLN A C 1
ATOM 1476 O O . GLN A 1 198 ? -4.713 9.567 8.659 1.00 93.12 198 GLN A O 1
ATOM 1481 N N . GLY A 1 199 ? -6.403 10.953 8.156 1.00 90.31 199 GLY A N 1
ATOM 1482 C CA . GLY A 1 199 ? -5.717 11.659 7.067 1.00 90.31 199 GLY A CA 1
ATOM 1483 C C . GLY A 1 199 ? -6.129 11.229 5.654 1.00 90.31 199 GLY A C 1
ATOM 1484 O O . GLY A 1 199 ? -5.722 11.888 4.689 1.00 90.31 199 GLY A O 1
ATOM 1485 N N . LEU A 1 200 ? -6.957 10.189 5.509 1.00 91.12 200 LEU A N 1
ATOM 1486 C CA . LEU A 1 200 ? -7.696 9.931 4.275 1.00 91.12 200 LEU A CA 1
ATOM 1487 C C . LEU A 1 200 ? -9.032 10.674 4.318 1.00 91.12 200 LEU A C 1
ATOM 1489 O O . LEU A 1 200 ? -9.865 10.429 5.177 1.00 91.12 200 LEU A O 1
ATOM 1493 N N . SER A 1 201 ? -9.232 11.605 3.388 1.00 91.12 201 SER A N 1
ATOM 1494 C CA . SER A 1 201 ? -10.520 12.280 3.219 1.00 91.12 201 SER A CA 1
ATOM 1495 C C . SER A 1 201 ? -11.449 11.482 2.304 1.00 91.12 201 SER A C 1
ATOM 1497 O O . SER A 1 201 ? -10.988 10.654 1.515 1.00 91.12 201 SER A O 1
ATOM 1499 N N . GLU A 1 202 ? -12.740 11.821 2.325 1.00 90.62 202 GLU A N 1
ATOM 1500 C CA . GLU A 1 202 ? -13.748 11.313 1.379 1.00 90.62 202 GLU A CA 1
ATOM 1501 C C . GLU A 1 202 ? -13.303 11.483 -0.082 1.00 90.62 202 GLU A C 1
ATOM 1503 O O . GLU A 1 202 ? -13.427 10.576 -0.904 1.00 90.62 202 GLU A O 1
ATOM 1508 N N . LYS A 1 203 ? -12.654 12.614 -0.402 1.00 91.88 203 LYS A N 1
ATOM 1509 C CA . LYS A 1 203 ? -12.064 12.827 -1.730 1.00 91.88 203 LYS A CA 1
ATOM 1510 C C . LYS A 1 203 ? -11.031 11.744 -2.067 1.00 91.88 203 LYS A C 1
ATOM 1512 O O . LYS A 1 203 ? -11.074 11.181 -3.157 1.00 91.88 203 LYS A O 1
ATOM 1517 N N . SER A 1 204 ? -10.103 11.451 -1.156 1.00 91.69 204 SER A N 1
ATOM 1518 C CA . SER A 1 204 ? -9.076 10.426 -1.379 1.00 91.69 204 SER A CA 1
ATOM 1519 C C . SER A 1 204 ? -9.684 9.030 -1.531 1.00 91.69 204 SER A C 1
ATOM 1521 O O . SER A 1 204 ? -9.196 8.240 -2.335 1.00 91.69 204 SER A O 1
ATOM 1523 N N . ALA A 1 205 ? -10.756 8.727 -0.798 1.00 91.06 205 ALA A N 1
ATOM 1524 C CA . ALA A 1 205 ? -11.474 7.464 -0.929 1.00 91.06 205 ALA A CA 1
ATOM 1525 C C . ALA A 1 205 ? -12.207 7.339 -2.274 1.00 91.06 205 ALA A C 1
ATOM 1527 O O . ALA A 1 205 ? -12.128 6.284 -2.902 1.00 91.06 205 ALA A O 1
ATOM 1528 N N . SER A 1 206 ? -12.822 8.418 -2.770 1.00 93.12 206 SER A N 1
ATOM 1529 C CA . SER A 1 206 ? -13.396 8.454 -4.123 1.00 93.12 206 SER A CA 1
ATOM 1530 C C . SER A 1 206 ? -12.333 8.183 -5.189 1.00 93.12 206 SER A C 1
ATOM 1532 O O . SER A 1 206 ? -12.536 7.344 -6.063 1.00 93.12 206 SER A O 1
ATOM 1534 N N . VAL A 1 207 ? -11.162 8.824 -5.081 1.00 94.56 207 VAL A N 1
ATOM 1535 C CA . VAL A 1 207 ? -10.037 8.590 -6.003 1.00 94.56 207 VAL A CA 1
ATOM 1536 C C . VAL A 1 207 ? -9.573 7.129 -5.951 1.00 94.56 207 VAL A C 1
ATOM 1538 O O . VAL A 1 207 ? -9.333 6.518 -6.991 1.00 94.56 207 VAL A O 1
ATOM 1541 N N . LEU A 1 208 ? -9.488 6.526 -4.761 1.00 94.19 208 LEU A N 1
ATOM 1542 C CA . LEU A 1 208 ? -9.141 5.107 -4.620 1.00 94.19 208 LEU A CA 1
ATOM 1543 C C . LEU A 1 208 ? -10.174 4.182 -5.270 1.00 94.19 208 LEU A C 1
ATOM 1545 O O . LEU A 1 208 ? -9.786 3.216 -5.926 1.00 94.19 208 LEU A O 1
ATOM 1549 N N . ALA A 1 209 ? -11.464 4.491 -5.134 1.00 93.75 209 ALA A N 1
ATOM 1550 C CA . ALA A 1 209 ? -12.535 3.731 -5.769 1.00 93.75 209 ALA A CA 1
ATOM 1551 C C . ALA A 1 209 ? -12.497 3.830 -7.306 1.00 93.75 209 ALA A C 1
ATOM 1553 O O . ALA A 1 209 ? -12.838 2.865 -7.990 1.00 93.75 209 ALA A O 1
ATOM 1554 N N . GLU A 1 210 ? -12.045 4.961 -7.859 1.00 94.56 210 GLU A N 1
ATOM 1555 C CA . GLU A 1 210 ? -11.816 5.117 -9.301 1.00 94.56 210 GLU A CA 1
ATOM 1556 C C . GLU A 1 210 ? -10.605 4.315 -9.801 1.00 94.56 210 GLU A C 1
ATOM 1558 O O . GLU A 1 210 ? -10.644 3.761 -10.904 1.00 94.56 210 GLU A O 1
ATOM 1563 N N . ILE A 1 211 ? -9.540 4.222 -8.996 1.00 94.75 211 ILE A N 1
ATOM 1564 C CA . ILE A 1 211 ? -8.354 3.414 -9.316 1.00 94.75 211 ILE A CA 1
ATOM 1565 C C . ILE A 1 211 ? -8.697 1.919 -9.272 1.00 94.75 211 ILE A C 1
ATOM 1567 O O . ILE A 1 211 ? -8.404 1.180 -10.215 1.00 94.75 211 ILE A O 1
ATOM 1571 N N . ASP A 1 212 ? -9.301 1.458 -8.176 1.00 94.06 212 ASP A N 1
ATOM 1572 C CA . ASP A 1 212 ? -9.742 0.077 -8.010 1.00 94.06 212 ASP A CA 1
ATOM 1573 C C . ASP A 1 212 ? -11.047 0.029 -7.195 1.00 94.06 212 ASP A C 1
ATOM 1575 O O . ASP A 1 212 ? -11.016 0.134 -5.964 1.00 94.06 212 ASP A O 1
ATOM 1579 N N . PRO A 1 213 ? -12.204 -0.223 -7.837 1.00 93.06 213 PRO A N 1
ATOM 1580 C CA . PRO A 1 213 ? -13.504 -0.219 -7.163 1.00 93.06 213 PRO A CA 1
ATOM 1581 C C . PRO A 1 213 ? -13.660 -1.351 -6.139 1.00 93.06 213 PRO A C 1
ATOM 1583 O O . PRO A 1 213 ? -14.662 -1.420 -5.433 1.00 93.06 213 PRO A O 1
ATOM 1586 N N . ARG A 1 214 ? -12.692 -2.275 -6.056 1.00 93.12 214 ARG A N 1
ATOM 1587 C CA . ARG A 1 214 ? -12.669 -3.342 -5.049 1.00 93.12 214 ARG A CA 1
ATOM 1588 C C . ARG A 1 214 ? -12.121 -2.874 -3.701 1.00 93.12 214 ARG A C 1
ATOM 1590 O O . ARG A 1 214 ? -12.283 -3.597 -2.718 1.00 93.12 214 ARG A O 1
ATOM 1597 N N . VAL A 1 215 ? -11.459 -1.717 -3.637 1.00 94.62 215 VAL A N 1
ATOM 1598 C CA . VAL A 1 215 ? -10.880 -1.164 -2.404 1.00 94.62 215 VAL A CA 1
ATOM 1599 C C . VAL A 1 215 ? -11.964 -0.417 -1.625 1.00 94.62 215 VAL A C 1
ATOM 1601 O O . VAL A 1 215 ? -11.986 0.805 -1.550 1.00 94.62 215 VAL A O 1
ATOM 1604 N N . THR A 1 216 ? -12.903 -1.177 -1.061 1.00 94.00 216 THR A N 1
ATOM 1605 C CA . THR A 1 216 ? -14.058 -0.635 -0.322 1.00 94.00 216 THR A CA 1
ATOM 1606 C C . THR A 1 216 ? -13.888 -0.671 1.194 1.00 94.00 216 THR A C 1
ATOM 1608 O O . THR A 1 216 ? -14.726 -0.135 1.911 1.00 94.00 216 THR A O 1
ATOM 1611 N N . SER A 1 217 ? -12.848 -1.335 1.703 1.00 96.31 217 SER A N 1
ATOM 1612 C CA . SER A 1 217 ? -12.596 -1.463 3.140 1.00 96.31 217 SER A CA 1
ATOM 1613 C C . SER A 1 217 ? -11.108 -1.428 3.482 1.00 96.31 217 SER A C 1
ATOM 1615 O O . SER A 1 217 ? -10.260 -1.628 2.607 1.00 96.31 217 SER A O 1
ATOM 1617 N N . ILE A 1 218 ? -10.783 -1.223 4.761 1.00 96.06 218 ILE A N 1
ATOM 1618 C CA . ILE A 1 218 ? -9.407 -1.295 5.277 1.00 96.06 218 ILE A CA 1
ATOM 1619 C C . ILE A 1 218 ? -8.797 -2.671 4.996 1.00 96.06 218 ILE A C 1
ATOM 1621 O O . ILE A 1 218 ? -7.633 -2.751 4.613 1.00 96.06 218 ILE A O 1
ATOM 1625 N N . GLU A 1 219 ? -9.571 -3.753 5.102 1.00 96.69 219 GLU A N 1
ATOM 1626 C CA . GLU A 1 219 ? -9.101 -5.092 4.729 1.00 96.69 219 GLU A CA 1
ATOM 1627 C C . GLU A 1 219 ? -8.684 -5.169 3.254 1.00 96.69 219 GLU A C 1
ATOM 1629 O O . GLU A 1 219 ? -7.613 -5.684 2.915 1.00 96.69 219 GLU A O 1
ATOM 1634 N N . ARG A 1 220 ? -9.512 -4.620 2.358 1.00 96.81 220 ARG A N 1
ATOM 1635 C CA . ARG A 1 220 ? -9.225 -4.595 0.919 1.00 96.81 220 ARG A CA 1
ATOM 1636 C C . ARG A 1 220 ? -8.025 -3.722 0.595 1.00 96.81 220 ARG A C 1
ATOM 1638 O O . ARG A 1 220 ? -7.222 -4.104 -0.251 1.00 96.81 220 ARG A O 1
ATOM 1645 N N . LEU A 1 221 ? -7.877 -2.599 1.293 1.00 97.00 221 LEU A N 1
ATOM 1646 C CA . LEU A 1 221 ? -6.705 -1.742 1.186 1.00 97.00 221 LEU A CA 1
ATOM 1647 C C . LEU A 1 221 ? -5.446 -2.477 1.668 1.00 97.00 221 LEU A C 1
ATOM 1649 O O . LEU A 1 221 ? -4.451 -2.504 0.956 1.00 97.00 221 LEU A O 1
ATOM 1653 N N . GLY A 1 222 ? -5.490 -3.138 2.825 1.00 96.56 222 GLY A N 1
ATOM 1654 C CA . GLY A 1 222 ? -4.345 -3.852 3.402 1.00 96.56 222 GLY A CA 1
ATOM 1655 C C . GLY A 1 222 ? -3.928 -5.110 2.635 1.00 96.56 222 GLY A C 1
ATOM 1656 O O . GLY A 1 222 ? -2.791 -5.556 2.763 1.00 96.56 222 GLY A O 1
ATOM 1657 N N . THR A 1 223 ? -4.817 -5.659 1.805 1.00 96.81 223 THR A N 1
ATOM 1658 C CA . THR A 1 223 ? -4.552 -6.797 0.904 1.00 96.81 223 THR A CA 1
ATOM 1659 C C . THR A 1 223 ? -4.388 -6.371 -0.558 1.00 96.81 223 THR A C 1
ATOM 1661 O O . THR A 1 223 ? -4.398 -7.205 -1.470 1.00 96.81 223 THR A O 1
ATOM 1664 N N . TRP A 1 224 ? -4.232 -5.068 -0.810 1.00 97.25 224 TRP A N 1
ATOM 1665 C CA . TRP A 1 224 ? -4.187 -4.527 -2.158 1.00 97.25 224 TRP A CA 1
ATOM 1666 C C . TRP A 1 224 ? -2.895 -4.907 -2.885 1.00 97.25 224 TRP A C 1
ATOM 1668 O O . TRP A 1 224 ? -1.791 -4.490 -2.528 1.00 97.25 224 TRP A O 1
ATOM 1678 N N . LYS A 1 225 ? -3.037 -5.701 -3.952 1.00 96.12 225 LYS A N 1
ATOM 1679 C CA . LYS A 1 225 ? -1.900 -6.319 -4.650 1.00 96.12 225 LYS A CA 1
ATOM 1680 C C . LYS A 1 225 ? -0.881 -5.312 -5.197 1.00 96.12 225 LYS A C 1
ATOM 1682 O O . LYS A 1 225 ? 0.305 -5.608 -5.161 1.00 96.12 225 LYS A O 1
ATOM 1687 N N . TYR A 1 226 ? -1.310 -4.141 -5.681 1.00 96.88 226 TYR A N 1
ATOM 1688 C CA . TYR A 1 226 ? -0.402 -3.176 -6.314 1.00 96.88 226 TYR A CA 1
ATOM 1689 C C . TYR A 1 226 ? 0.550 -2.554 -5.297 1.00 96.88 226 TYR A C 1
ATOM 1691 O O . TYR A 1 226 ? 1.753 -2.491 -5.533 1.00 96.88 226 TYR A O 1
ATOM 1699 N N . ALA A 1 227 ? 0.030 -2.179 -4.130 1.00 96.81 227 ALA A N 1
ATOM 1700 C CA . ALA A 1 227 ? 0.853 -1.660 -3.051 1.00 96.81 227 ALA A CA 1
ATOM 1701 C C . ALA A 1 227 ? 1.744 -2.758 -2.434 1.00 96.81 227 ALA A C 1
ATOM 1703 O O . ALA A 1 227 ? 2.905 -2.503 -2.120 1.00 96.81 227 ALA A O 1
ATOM 1704 N N . ALA A 1 228 ? 1.263 -4.009 -2.371 1.00 97.06 228 ALA A N 1
ATOM 1705 C CA . ALA A 1 228 ? 2.086 -5.157 -1.978 1.00 97.06 228 ALA A CA 1
ATOM 1706 C C . ALA A 1 228 ? 3.269 -5.387 -2.933 1.00 97.06 228 ALA A C 1
ATOM 1708 O O . ALA A 1 228 ? 4.393 -5.630 -2.490 1.00 97.06 228 ALA A O 1
ATOM 1709 N N . TRP A 1 229 ? 3.032 -5.303 -4.244 1.00 97.50 229 TRP A N 1
ATOM 1710 C CA . TRP A 1 229 ? 4.086 -5.415 -5.251 1.00 97.50 229 TRP A CA 1
ATOM 1711 C C . TRP A 1 229 ? 5.062 -4.248 -5.174 1.00 97.50 229 TRP A C 1
ATOM 1713 O O . TRP A 1 229 ? 6.266 -4.480 -5.207 1.00 97.50 229 TRP A O 1
ATOM 1723 N N . ALA A 1 230 ? 4.567 -3.024 -4.993 1.00 97.56 230 ALA A N 1
ATOM 1724 C CA . ALA A 1 230 ? 5.401 -1.841 -4.829 1.00 97.56 230 ALA A CA 1
ATOM 1725 C C . ALA A 1 230 ? 6.357 -1.968 -3.628 1.00 97.56 230 ALA A C 1
ATOM 1727 O O . ALA A 1 230 ? 7.561 -1.760 -3.773 1.00 97.56 230 ALA A O 1
ATOM 1728 N N . GLU A 1 231 ? 5.861 -2.385 -2.458 1.00 97.31 231 GLU A N 1
ATOM 1729 C CA . GLU A 1 231 ? 6.702 -2.633 -1.277 1.00 97.31 231 GLU A CA 1
ATOM 1730 C C . GLU A 1 231 ? 7.744 -3.739 -1.502 1.00 97.31 231 GLU A C 1
ATOM 1732 O O . GLU A 1 231 ? 8.887 -3.626 -1.039 1.00 97.31 231 GLU A O 1
ATOM 1737 N N . ALA A 1 232 ? 7.368 -4.811 -2.207 1.00 96.62 232 ALA A N 1
ATOM 1738 C CA . ALA A 1 232 ? 8.281 -5.897 -2.548 1.00 96.62 232 ALA A CA 1
ATOM 1739 C C . ALA A 1 232 ? 9.384 -5.417 -3.504 1.00 96.62 232 ALA A C 1
ATOM 1741 O O . ALA A 1 232 ? 10.563 -5.636 -3.224 1.00 96.62 232 ALA A O 1
ATOM 1742 N N . ILE A 1 233 ? 9.016 -4.692 -4.565 1.00 95.38 233 ILE A N 1
ATOM 1743 C CA . ILE A 1 233 ? 9.936 -4.075 -5.531 1.00 95.38 233 ILE A CA 1
ATOM 1744 C C . ILE A 1 233 ? 10.902 -3.133 -4.812 1.00 95.38 233 ILE A C 1
ATOM 1746 O O . ILE A 1 233 ? 12.113 -3.293 -4.939 1.00 95.38 233 ILE A O 1
ATOM 1750 N N . ALA A 1 234 ? 10.398 -2.217 -3.982 1.00 95.81 234 ALA A N 1
ATOM 1751 C CA . ALA A 1 234 ? 11.233 -1.288 -3.223 1.00 95.81 234 ALA A CA 1
ATOM 1752 C C . ALA A 1 234 ? 12.168 -2.005 -2.235 1.00 95.81 234 ALA A C 1
ATOM 1754 O O . ALA A 1 234 ? 13.287 -1.560 -1.974 1.00 95.81 234 ALA A O 1
ATOM 1755 N N . THR A 1 235 ? 11.738 -3.138 -1.678 1.00 95.69 235 THR A N 1
ATOM 1756 C CA . THR A 1 235 ? 12.597 -3.960 -0.820 1.00 95.69 235 THR A CA 1
ATOM 1757 C C . THR A 1 235 ? 13.703 -4.639 -1.614 1.00 95.69 235 THR A C 1
ATOM 1759 O O . THR A 1 235 ? 14.854 -4.574 -1.189 1.00 95.69 235 THR A O 1
ATOM 1762 N N . CYS A 1 236 ? 13.389 -5.225 -2.767 1.00 93.00 236 CYS A N 1
ATOM 1763 C CA . CYS A 1 236 ? 14.374 -5.837 -3.653 1.00 93.00 236 CYS A CA 1
ATOM 1764 C C . CYS A 1 236 ? 15.351 -4.811 -4.242 1.00 93.00 236 CYS A C 1
ATOM 1766 O O . CYS A 1 236 ? 16.539 -5.107 -4.308 1.00 93.00 236 CYS A O 1
ATOM 1768 N N . ALA A 1 237 ? 14.897 -3.597 -4.565 1.00 91.88 237 ALA A N 1
ATOM 1769 C CA . ALA A 1 237 ? 15.752 -2.508 -5.042 1.00 91.88 237 ALA A CA 1
ATOM 1770 C C . ALA A 1 237 ? 16.881 -2.183 -4.052 1.00 91.88 237 ALA A C 1
ATOM 1772 O O . ALA A 1 237 ? 18.022 -1.979 -4.445 1.00 91.88 237 ALA A O 1
ATOM 1773 N N . ARG A 1 238 ? 16.603 -2.227 -2.741 1.00 91.50 238 ARG A N 1
ATOM 1774 C CA . ARG A 1 238 ? 17.630 -2.025 -1.698 1.00 91.50 238 ARG A CA 1
ATOM 1775 C C . ARG A 1 238 ? 18.679 -3.139 -1.635 1.00 91.50 238 ARG A C 1
ATOM 1777 O O . ARG A 1 238 ? 19.724 -2.943 -1.024 1.00 91.50 238 ARG A O 1
ATOM 1784 N N . LEU A 1 239 ? 18.375 -4.307 -2.194 1.00 90.06 239 LEU A N 1
ATOM 1785 C CA . LEU A 1 239 ? 19.251 -5.480 -2.231 1.00 90.06 239 LEU A CA 1
ATOM 1786 C C . LEU A 1 239 ? 19.934 -5.644 -3.595 1.00 90.06 239 LEU A C 1
ATOM 1788 O O . LEU A 1 239 ? 20.688 -6.597 -3.797 1.00 90.06 239 LEU A O 1
ATOM 1792 N N . GLU A 1 240 ? 19.646 -4.755 -4.542 1.00 84.88 240 GLU A N 1
ATOM 1793 C CA . GLU A 1 240 ? 20.193 -4.805 -5.884 1.00 84.88 240 GLU A CA 1
ATOM 1794 C C . GLU A 1 240 ? 21.656 -4.351 -5.873 1.00 84.88 240 GLU A C 1
ATOM 1796 O O . GLU A 1 240 ? 21.982 -3.209 -5.553 1.00 84.88 240 GLU A O 1
ATOM 1801 N N . ASN A 1 241 ? 22.559 -5.261 -6.242 1.00 74.12 241 ASN A N 1
ATOM 1802 C CA . ASN A 1 241 ? 23.950 -4.909 -6.495 1.00 74.12 241 ASN A CA 1
ATOM 1803 C C . ASN A 1 241 ? 24.067 -4.400 -7.930 1.00 74.12 241 ASN A C 1
ATOM 1805 O O . ASN A 1 241 ? 24.099 -5.188 -8.872 1.00 74.12 241 ASN A O 1
ATOM 1809 N N . THR A 1 242 ? 24.190 -3.085 -8.088 1.00 66.19 242 THR A N 1
ATOM 1810 C CA . THR A 1 242 ? 24.405 -2.434 -9.391 1.00 66.19 242 THR A CA 1
ATOM 1811 C C . THR A 1 242 ? 25.794 -2.703 -9.980 1.00 66.19 242 THR A C 1
ATOM 1813 O O . THR A 1 242 ? 26.044 -2.395 -11.141 1.00 66.19 242 THR A O 1
ATOM 1816 N N . ASN A 1 243 ? 26.703 -3.301 -9.202 1.00 58.03 243 ASN A N 1
ATOM 1817 C CA . ASN A 1 243 ? 28.057 -3.631 -9.625 1.00 58.03 243 ASN A CA 1
ATOM 1818 C C . ASN A 1 243 ? 28.250 -5.156 -9.673 1.00 58.03 243 ASN A C 1
ATOM 1820 O O . ASN A 1 243 ? 28.559 -5.793 -8.668 1.00 58.03 243 ASN A O 1
ATOM 1824 N N . LEU A 1 244 ? 28.036 -5.745 -10.853 1.00 56.25 244 LEU A N 1
ATOM 1825 C CA . LEU A 1 244 ? 28.168 -7.189 -11.099 1.00 56.25 244 LEU A CA 1
ATOM 1826 C C . LEU A 1 244 ? 29.629 -7.659 -11.215 1.00 56.25 244 LEU A C 1
ATOM 1828 O O . LEU A 1 244 ? 29.877 -8.859 -11.263 1.00 56.25 244 LEU A O 1
ATOM 1832 N N . SER A 1 245 ? 30.591 -6.729 -11.245 1.00 54.56 245 SER A N 1
ATOM 1833 C CA . SER A 1 245 ? 32.021 -7.018 -11.438 1.00 54.56 245 SER A CA 1
ATOM 1834 C C . SER A 1 245 ? 32.720 -7.655 -10.229 1.00 54.56 245 SER A C 1
ATOM 1836 O O . SER A 1 245 ? 33.882 -8.036 -10.332 1.00 54.56 245 SER A O 1
ATOM 1838 N N . SER A 1 246 ? 32.038 -7.773 -9.086 1.00 49.03 246 SER A N 1
ATOM 1839 C CA . SER A 1 246 ? 32.598 -8.308 -7.837 1.00 49.03 246 SER A CA 1
ATOM 1840 C C . SER A 1 246 ? 32.143 -9.732 -7.492 1.00 49.03 246 SER A C 1
ATOM 1842 O O . SER A 1 246 ? 32.324 -10.158 -6.349 1.00 49.03 246 SER A O 1
ATOM 1844 N N . ARG A 1 247 ? 31.543 -10.460 -8.444 1.00 45.72 247 ARG A N 1
ATOM 1845 C CA . ARG A 1 247 ? 31.182 -11.879 -8.284 1.00 45.72 247 ARG A CA 1
ATOM 1846 C C . ARG A 1 247 ? 32.273 -12.820 -8.772 1.00 45.72 247 ARG A C 1
ATOM 1848 O O . ARG A 1 247 ? 32.859 -12.537 -9.836 1.00 45.72 247 ARG A O 1
#

pLDDT: mean 71.64, std 25.98, range [28.33, 97.94]